Protein AF-0000000075744449 (afdb_homodimer)

Solvent-accessible surface area (backbone atoms only — not comparable to full-atom values): 15875 Å² total; per-residue (Å²): 120,85,74,61,50,55,85,87,42,68,49,39,54,43,35,43,52,46,28,47,50,25,20,36,48,25,50,51,24,44,52,46,16,49,54,25,46,76,70,70,37,54,71,59,14,49,52,26,44,54,50,21,53,54,26,48,55,53,25,51,51,33,42,60,50,44,38,36,40,79,84,62,68,38,63,55,85,46,68,67,40,46,38,51,36,48,30,50,51,26,43,45,36,33,72,44,51,25,52,54,45,18,53,50,17,44,74,72,64,39,51,69,57,16,52,49,32,46,52,50,20,54,52,27,46,51,51,21,50,51,35,50,51,49,48,52,51,50,30,56,73,71,69,43,83,71,80,73,71,75,56,72,72,66,79,104,120,84,75,60,50,54,85,88,42,68,50,40,54,46,37,44,51,47,27,46,51,26,21,38,48,24,52,53,25,45,53,47,18,49,54,25,45,76,69,69,36,53,71,60,15,48,53,26,44,54,50,21,54,52,25,48,56,53,24,51,52,31,41,61,50,44,38,37,40,81,83,61,67,38,64,55,86,47,70,67,39,46,37,52,35,47,29,50,52,26,44,44,37,34,73,46,50,26,53,54,46,18,52,50,17,44,74,73,65,39,53,69,57,16,52,50,31,47,52,50,19,56,52,28,47,50,51,21,50,52,36,50,51,50,47,51,51,49,30,55,74,71,68,44,82,70,80,72,71,78,56,73,72,67,78,104

Foldseek 3Di:
DLPADDPPDPLLVVLLVLLVVLVVLLVVLCVVL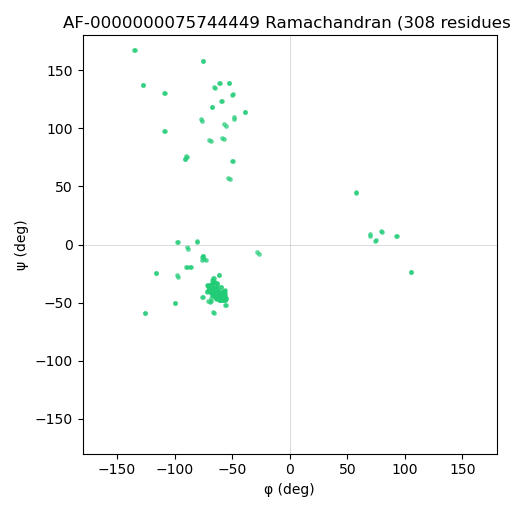VVCVVVVNNVSSVVSNVVSVVSVVSNVVSCVNNQADSPQRFRDDDVLRVLVSLLVVLCCQLPPPLQVVLVVCVVVPVNVVSVVSNVVSVVSVVSSVVSVVVSVVVCVVVVNPPPPPPPPVPVD/DLPADDPPDPLLVVLLVLLVVLVVLLVVLCVVLVVCVVVVNNVSSVVSNVVSVVSVVSNVVSCVNNQADSQQRFRDDDVLRVLVSLLVVLCCQLPPNLQVVLVVCVVVPVNVVSVVSNVVSVVSVVSSVVSVVVSVVVCVVVVNPPPPPPPPVPVD

Radius of gyration: 20.8 Å; Cα contacts (8 Å, |Δi|>4): 390; chains: 2; bounding box: 47×62×45 Å

pLDDT: mean 91.58, std 18.21, range [21.95, 98.94]

Structure (mmCIF, N/CA/C/O backbone):
data_AF-0000000075744449-model_v1
#
loop_
_entity.id
_entity.type
_entity.pdbx_description
1 polymer Rubrerythrin
#
loop_
_atom_site.group_PDB
_atom_site.id
_atom_site.type_symbol
_atom_site.label_atom_id
_atom_site.label_alt_id
_atom_site.label_comp_id
_atom_site.label_asym_id
_atom_site.label_entity_id
_atom_site.label_seq_id
_atom_site.pdbx_PDB_ins_code
_atom_site.Cartn_x
_atom_site.Cartn_y
_atom_site.Cartn_z
_atom_site.occupancy
_atom_site.B_iso_or_equiv
_atom_site.auth_seq_id
_atom_site.auth_comp_id
_atom_site.auth_asym_id
_atom_site.auth_atom_id
_atom_site.pdbx_PDB_model_num
ATOM 1 N N . MET A 1 1 ? -18.781 -19.031 -7.445 1 39.88 1 MET A N 1
ATOM 2 C CA . MET A 1 1 ? -17.453 -18.422 -7.324 1 39.88 1 MET A CA 1
ATOM 3 C C . MET A 1 1 ? -17.5 -16.953 -7.707 1 39.88 1 MET A C 1
ATOM 5 O O . MET A 1 1 ? -18.297 -16.547 -8.562 1 39.88 1 MET A O 1
ATOM 9 N N . ALA A 1 2 ? -17.391 -16.047 -6.836 1 50.81 2 ALA A N 1
ATOM 10 C CA . ALA A 1 2 ? -17.641 -14.688 -7.289 1 50.81 2 ALA A CA 1
ATOM 11 C C . ALA A 1 2 ? -17.062 -14.461 -8.688 1 50.81 2 ALA A C 1
ATOM 13 O O . ALA A 1 2 ? -15.945 -14.898 -8.977 1 50.81 2 ALA A O 1
ATOM 14 N N . ASN A 1 3 ? -17.812 -14.242 -9.664 1 61.84 3 ASN A N 1
ATOM 15 C CA . ASN A 1 3 ? -17.375 -14.07 -11.047 1 61.84 3 ASN A CA 1
ATOM 16 C C . ASN A 1 3 ? -16.219 -13.078 -11.148 1 61.84 3 ASN A C 1
ATOM 18 O O . ASN A 1 3 ? -16.312 -11.953 -10.656 1 61.84 3 ASN A O 1
ATOM 22 N N . LYS A 1 4 ? -15.031 -13.586 -11.422 1 80.06 4 LYS A N 1
ATOM 23 C CA . LYS A 1 4 ? -13.852 -12.758 -11.656 1 80.06 4 LYS A CA 1
ATOM 24 C C . LYS A 1 4 ? -14.141 -11.656 -12.664 1 80.06 4 LYS A C 1
ATOM 26 O O . LYS A 1 4 ? -14.844 -11.883 -13.648 1 80.06 4 LYS A O 1
ATOM 31 N N . ILE A 1 5 ? -13.812 -10.477 -12.312 1 94.06 5 ILE A N 1
ATOM 32 C CA . ILE A 1 5 ? -14 -9.305 -13.164 1 94.06 5 ILE A CA 1
ATOM 33 C C . ILE A 1 5 ? -13.07 -9.391 -14.367 1 94.06 5 ILE A C 1
ATOM 35 O O . ILE A 1 5 ? -11.852 -9.477 -14.219 1 94.06 5 ILE A O 1
ATOM 39 N N . PRO A 1 6 ? -13.586 -9.438 -15.57 1 93.88 6 PRO A N 1
ATOM 40 C CA . PRO A 1 6 ? -12.75 -9.617 -16.766 1 93.88 6 PRO A CA 1
ATOM 41 C C . PRO A 1 6 ? -11.805 -8.445 -17.016 1 93.88 6 PRO A C 1
ATOM 43 O O . PRO A 1 6 ? -12.211 -7.285 -16.875 1 93.88 6 PRO A O 1
ATOM 46 N N . LYS A 1 7 ? -10.602 -8.859 -17.312 1 93.5 7 LYS A N 1
ATOM 47 C CA . LYS A 1 7 ? -9.664 -7.844 -17.797 1 93.5 7 LYS A CA 1
ATOM 48 C C . LYS A 1 7 ? -10.258 -7.059 -18.969 1 93.5 7 LYS A C 1
ATOM 50 O O . LYS A 1 7 ? -10.945 -7.621 -19.812 1 93.5 7 LYS A O 1
ATOM 55 N N . GLY A 1 8 ? -10.016 -5.727 -18.953 1 94.69 8 GLY A N 1
ATOM 56 C CA . GLY A 1 8 ? -10.523 -4.887 -20.031 1 94.69 8 GLY A CA 1
ATOM 57 C C . GLY A 1 8 ? -11.727 -4.055 -19.625 1 94.69 8 GLY A C 1
ATOM 58 O O . GLY A 1 8 ? -12.055 -3.07 -20.297 1 94.69 8 GLY A O 1
ATOM 59 N N . THR A 1 9 ? -12.453 -4.441 -18.641 1 97.75 9 THR A N 1
ATOM 60 C CA . THR A 1 9 ? -13.555 -3.623 -18.141 1 97.75 9 THR A CA 1
ATOM 61 C C . THR A 1 9 ? -13.023 -2.447 -17.312 1 97.75 9 THR A C 1
ATOM 63 O O . THR A 1 9 ? -11.891 -2.482 -16.828 1 97.75 9 THR A O 1
ATOM 66 N N . LYS A 1 10 ? -13.867 -1.436 -17.219 1 98.62 10 LYS A N 1
ATOM 67 C CA . LYS A 1 10 ? -13.508 -0.309 -16.359 1 98.62 10 LYS A CA 1
ATOM 68 C C . LYS A 1 10 ? -13.492 -0.716 -14.898 1 98.62 10 LYS A C 1
ATOM 70 O O . LYS A 1 10 ? -12.688 -0.214 -14.117 1 98.62 10 LYS A O 1
ATOM 75 N N . THR A 1 11 ? -14.359 -1.629 -14.531 1 98.69 11 THR A N 1
ATOM 76 C CA . THR A 1 11 ? -14.414 -2.105 -13.156 1 98.69 11 THR A CA 1
ATOM 77 C C . THR A 1 11 ? -13.117 -2.803 -12.773 1 98.69 11 THR A C 1
ATOM 79 O O . THR A 1 11 ? -12.641 -2.664 -11.641 1 98.69 11 THR A O 1
ATOM 82 N N . TYR A 1 12 ? -12.523 -3.531 -13.695 1 98.19 12 TYR A N 1
ATOM 83 C CA . TYR A 1 12 ? -11.227 -4.16 -13.484 1 98.19 12 TYR A CA 1
ATOM 84 C C . TYR A 1 12 ? -10.172 -3.125 -13.125 1 98.19 12 TYR A C 1
ATOM 86 O O . TYR A 1 12 ? -9.453 -3.275 -12.133 1 98.19 12 TYR A O 1
ATOM 94 N N . GLU A 1 13 ? -10.148 -2.072 -13.852 1 98.5 13 GLU A N 1
ATOM 95 C CA . GLU A 1 13 ? -9.164 -1.021 -13.617 1 98.5 13 GLU A CA 1
ATOM 96 C C . GLU A 1 13 ? -9.469 -0.26 -12.328 1 98.5 13 GLU A C 1
ATOM 98 O O . GLU A 1 13 ? -8.547 0.147 -11.609 1 98.5 13 GLU A O 1
ATOM 103 N N . ASN A 1 14 ? -10.773 -0.089 -12.07 1 98.75 14 ASN A N 1
ATOM 104 C CA . ASN A 1 14 ? -11.172 0.601 -10.844 1 98.75 14 ASN A CA 1
ATOM 105 C C . ASN A 1 14 ? -10.781 -0.192 -9.602 1 98.75 14 ASN A C 1
ATOM 107 O O . ASN A 1 14 ? -10.375 0.388 -8.594 1 98.75 14 ASN A O 1
ATOM 111 N N . LEU A 1 15 ? -10.875 -1.497 -9.656 1 98.69 15 LEU A N 1
ATOM 112 C CA . LEU A 1 15 ? -10.484 -2.326 -8.523 1 98.69 15 LEU A CA 1
ATOM 113 C C . LEU A 1 15 ? -8.977 -2.273 -8.297 1 98.69 15 LEU A C 1
ATOM 115 O O . LEU A 1 15 ? -8.516 -2.264 -7.156 1 98.69 15 LEU A O 1
ATOM 119 N N . LYS A 1 16 ? -8.211 -2.207 -9.352 1 98.44 16 LYS A N 1
ATOM 120 C CA . LYS A 1 16 ? -6.766 -2.045 -9.219 1 98.44 16 LYS A CA 1
ATOM 121 C C . LYS A 1 16 ? -6.422 -0.713 -8.555 1 98.44 16 LYS A C 1
ATOM 123 O O . LYS A 1 16 ? -5.578 -0.658 -7.66 1 98.44 16 LYS A O 1
ATOM 128 N N . ALA A 1 17 ? -7.098 0.285 -9.023 1 98.56 17 ALA A N 1
ATOM 129 C CA . ALA A 1 17 ? -6.863 1.615 -8.469 1 98.56 17 ALA A CA 1
ATOM 130 C C . ALA A 1 17 ? -7.27 1.672 -7 1 98.56 17 ALA A C 1
ATOM 132 O O . ALA A 1 17 ? -6.594 2.309 -6.188 1 98.56 17 ALA A O 1
ATOM 133 N N . ALA A 1 18 ? -8.352 1.012 -6.711 1 98.81 18 ALA A N 1
ATOM 134 C CA . ALA A 1 18 ? -8.82 0.968 -5.328 1 98.81 18 ALA A CA 1
ATOM 135 C C . ALA A 1 18 ? -7.836 0.224 -4.434 1 98.81 18 ALA A C 1
ATOM 137 O O . ALA A 1 18 ? -7.551 0.66 -3.316 1 98.81 18 ALA A O 1
ATOM 138 N N . PHE A 1 19 ? -7.371 -0.897 -4.922 1 98.88 19 PHE A N 1
ATOM 139 C CA . PHE A 1 19 ? -6.352 -1.634 -4.184 1 98.88 19 PHE A CA 1
ATOM 140 C C . PHE A 1 19 ? -5.125 -0.76 -3.934 1 98.88 19 PHE A C 1
ATOM 142 O O . PHE A 1 19 ? -4.594 -0.734 -2.824 1 98.88 19 PHE A O 1
ATOM 149 N N . GLN A 1 20 ? -4.695 -0.041 -4.957 1 98.62 20 GLN A N 1
ATOM 150 C CA . GLN A 1 20 ? -3.572 0.88 -4.836 1 98.62 20 GLN A CA 1
ATOM 151 C C . GLN A 1 20 ? -3.836 1.935 -3.766 1 98.62 20 GLN A C 1
ATOM 153 O O . GLN A 1 20 ? -2.984 2.184 -2.908 1 98.62 20 GLN A O 1
ATOM 158 N N . GLY A 1 21 ? -4.953 2.5 -3.818 1 98.56 21 GLY A N 1
ATOM 159 C CA . GLY A 1 21 ? -5.316 3.52 -2.848 1 98.56 21 GLY A CA 1
ATOM 160 C C . GLY A 1 21 ? -5.352 3.002 -1.423 1 98.56 21 GLY A C 1
ATOM 161 O O . GLY A 1 21 ? -4.781 3.617 -0.519 1 98.56 21 GLY A O 1
ATOM 162 N N . GLU A 1 22 ? -5.973 1.849 -1.264 1 98.94 22 GLU A N 1
ATOM 163 C CA . GLU A 1 22 ? -6.09 1.288 0.079 1 98.94 22 GLU A CA 1
ATOM 164 C C . GLU A 1 22 ? -4.727 0.862 0.62 1 98.94 22 GLU A C 1
ATOM 166 O O . GLU A 1 22 ? -4.465 0.974 1.819 1 98.94 22 GLU A O 1
ATOM 171 N N . SER A 1 23 ? -3.869 0.34 -0.24 1 98.88 23 SER A N 1
ATOM 172 C CA . SER A 1 23 ? -2.514 -0.027 0.161 1 98.88 23 SER A CA 1
ATOM 173 C C . SER A 1 23 ? -1.733 1.189 0.647 1 98.88 23 SER A C 1
ATOM 175 O O . SER A 1 23 ? -1.073 1.135 1.688 1 98.88 23 SER A O 1
ATOM 177 N N . MET A 1 24 ? -1.861 2.275 -0.094 1 98.81 24 MET A N 1
ATOM 178 C CA . MET A 1 24 ? -1.169 3.502 0.29 1 98.81 24 MET A CA 1
ATOM 179 C C . MET A 1 24 ? -1.737 4.062 1.588 1 98.81 24 MET A C 1
ATOM 181 O O . MET A 1 24 ? -0.989 4.535 2.445 1 98.81 24 MET A O 1
ATOM 185 N N . ALA A 1 25 ? -3.061 3.984 1.712 1 98.88 25 ALA A N 1
ATOM 186 C CA . ALA A 1 25 ? -3.678 4.488 2.934 1 98.88 25 ALA A CA 1
ATOM 187 C C . ALA A 1 25 ? -3.156 3.748 4.16 1 98.88 25 ALA A C 1
ATOM 189 O O . ALA A 1 25 ? -2.824 4.367 5.176 1 98.88 25 ALA A O 1
ATOM 190 N N . ASN A 1 26 ? -3.105 2.484 4.066 1 98.94 26 ASN A N 1
ATOM 191 C CA . ASN A 1 26 ? -2.586 1.694 5.176 1 98.94 26 ASN A CA 1
ATOM 192 C C . ASN A 1 26 ? -1.175 2.129 5.562 1 98.94 26 ASN A C 1
ATOM 194 O O . ASN A 1 26 ? -0.888 2.344 6.742 1 98.94 26 ASN A O 1
ATOM 198 N N . ARG A 1 27 ? -0.299 2.277 4.578 1 98.81 27 ARG A N 1
ATOM 199 C CA . ARG A 1 27 ? 1.092 2.619 4.855 1 98.81 27 ARG A CA 1
ATOM 200 C C . ARG A 1 27 ? 1.209 4.039 5.398 1 98.81 27 ARG A C 1
ATOM 202 O O . ARG A 1 27 ? 1.979 4.293 6.328 1 98.81 27 ARG A O 1
ATOM 209 N N . ARG A 1 28 ? 0.457 4.961 4.84 1 98.81 28 ARG A N 1
ATOM 210 C CA . ARG A 1 28 ? 0.464 6.34 5.312 1 98.81 28 ARG A CA 1
ATOM 211 C C . ARG A 1 28 ? 0.05 6.414 6.777 1 98.81 28 ARG A C 1
ATOM 213 O O . ARG A 1 28 ? 0.731 7.047 7.59 1 98.81 28 ARG A O 1
ATOM 220 N N . TYR A 1 29 ? -1 5.727 7.078 1 98.94 29 TYR A N 1
ATOM 221 C CA . TYR A 1 29 ? -1.556 5.832 8.422 1 98.94 29 TYR A CA 1
ATOM 222 C C . TYR A 1 29 ? -0.625 5.195 9.453 1 98.94 29 TYR A C 1
ATOM 224 O O . TYR A 1 29 ? -0.5 5.688 10.57 1 98.94 29 TYR A O 1
ATOM 232 N N . LEU A 1 30 ? 0.007 4.168 9.086 1 98.88 30 LEU A N 1
ATOM 233 C CA . LEU A 1 30 ? 0.952 3.574 10.031 1 98.88 30 LEU A CA 1
ATOM 234 C C . LEU A 1 30 ? 2.186 4.457 10.188 1 98.88 30 LEU A C 1
ATOM 236 O O . LEU A 1 30 ? 2.771 4.523 11.273 1 98.88 30 LEU A O 1
ATOM 240 N N . TYR A 1 31 ? 2.584 5.094 9.125 1 98.81 31 TYR A N 1
ATOM 241 C CA . TYR A 1 31 ? 3.654 6.082 9.242 1 98.81 31 TYR A CA 1
ATOM 242 C C . TYR A 1 31 ? 3.262 7.203 10.188 1 98.81 31 TYR A C 1
ATOM 244 O O . TYR A 1 31 ? 4.055 7.613 11.039 1 98.81 31 TYR A O 1
ATOM 252 N N . TYR A 1 32 ? 2.07 7.656 10.078 1 98.75 32 TYR A N 1
ATOM 253 C CA . TYR A 1 32 ? 1.576 8.734 10.922 1 98.75 32 TYR A CA 1
ATOM 254 C C . TYR A 1 32 ? 1.41 8.273 12.367 1 98.75 32 TYR A C 1
ATOM 256 O O . TYR A 1 32 ? 1.607 9.047 13.305 1 98.75 32 TYR A O 1
ATOM 264 N N . ALA A 1 33 ? 0.997 7.02 12.492 1 98.88 33 ALA A N 1
ATOM 265 C CA . ALA A 1 33 ? 0.911 6.453 13.836 1 98.88 33 ALA A CA 1
ATOM 266 C C . ALA A 1 33 ? 2.27 6.48 14.531 1 98.88 33 ALA A C 1
ATOM 268 O O . ALA A 1 33 ? 2.363 6.82 15.711 1 98.88 33 ALA A O 1
ATOM 269 N N . ARG A 1 34 ? 3.264 6.141 13.781 1 98.19 34 ARG A N 1
ATOM 270 C CA . ARG A 1 34 ? 4.613 6.18 14.336 1 98.19 34 ARG A CA 1
ATOM 271 C C . ARG A 1 34 ? 5.004 7.598 14.734 1 98.19 34 ARG A C 1
ATOM 273 O O . ARG A 1 34 ? 5.574 7.809 15.805 1 98.19 34 ARG A O 1
ATOM 280 N N . LEU A 1 35 ? 4.719 8.531 13.875 1 97.31 35 LEU A N 1
ATOM 281 C CA . LEU A 1 35 ? 4.988 9.93 14.18 1 97.31 35 LEU A CA 1
ATOM 282 C C . LEU A 1 35 ? 4.273 10.359 15.461 1 97.31 35 LEU A C 1
ATOM 284 O O . LEU A 1 35 ? 4.863 11.023 16.312 1 97.31 35 LEU A O 1
ATOM 288 N N . ALA A 1 36 ? 3.049 9.992 15.562 1 98.25 36 ALA A N 1
ATOM 289 C CA . ALA A 1 36 ? 2.248 10.344 16.734 1 98.25 36 ALA A CA 1
ATOM 290 C C . ALA A 1 36 ? 2.826 9.719 18 1 98.25 36 ALA A C 1
ATOM 292 O O . ALA A 1 36 ? 2.91 10.375 19.047 1 98.25 36 ALA A O 1
ATOM 293 N N . ARG A 1 37 ? 3.211 8.477 17.891 1 98.31 37 ARG A N 1
ATOM 294 C CA . ARG A 1 37 ? 3.797 7.797 19.031 1 98.31 37 ARG A CA 1
ATOM 295 C C . ARG A 1 37 ? 5.09 8.477 19.469 1 98.31 37 ARG A C 1
ATOM 297 O O . ARG A 1 37 ? 5.34 8.633 20.672 1 98.31 37 ARG A O 1
ATOM 304 N N . GLN A 1 38 ? 5.863 8.867 18.562 1 97.31 38 GLN A N 1
ATOM 305 C CA . GLN A 1 38 ? 7.117 9.555 18.844 1 97.31 38 GLN A CA 1
ATOM 306 C C . GLN A 1 38 ? 6.863 10.867 19.594 1 97.31 38 GLN A C 1
ATOM 308 O O . GLN A 1 38 ? 7.691 11.297 20.391 1 97.31 38 GLN A O 1
ATOM 313 N N . LYS A 1 39 ? 5.734 11.414 19.406 1 95.62 39 LYS A N 1
ATOM 314 C CA . LYS A 1 39 ? 5.391 12.695 20.016 1 95.62 39 LYS A CA 1
ATOM 315 C C . LYS A 1 39 ? 4.57 12.492 21.281 1 95.62 39 LYS A C 1
ATOM 317 O O . LYS A 1 39 ? 4.082 13.461 21.875 1 95.62 39 LYS A O 1
ATOM 322 N N . GLY A 1 40 ? 4.328 11.227 21.672 1 96.5 40 GLY A N 1
ATOM 323 C CA . GLY A 1 40 ? 3.596 10.906 22.891 1 96.5 40 GLY A CA 1
ATOM 324 C C . GLY A 1 40 ? 2.092 11.031 22.734 1 96.5 40 GLY A C 1
ATOM 325 O O . GLY A 1 40 ? 1.357 11.039 23.719 1 96.5 40 GLY A O 1
ATOM 326 N N . LEU A 1 41 ? 1.674 11.172 21.5 1 97.12 41 LEU A N 1
ATOM 327 C CA . LEU A 1 41 ? 0.247 11.273 21.219 1 97.12 41 LEU A CA 1
ATOM 328 C C . LEU A 1 41 ? -0.352 9.898 20.953 1 97.12 41 LEU A C 1
ATOM 330 O O . LEU A 1 41 ? -0.819 9.625 19.844 1 97.12 41 LEU A O 1
ATOM 334 N N . ASN A 1 42 ? -0.509 9.109 21.984 1 98.06 42 ASN A N 1
ATOM 335 C CA . ASN A 1 42 ? -0.842 7.691 21.859 1 98.06 42 ASN A CA 1
ATOM 336 C C . ASN A 1 42 ? -2.273 7.492 21.359 1 98.06 42 ASN A C 1
ATOM 338 O O . ASN A 1 42 ? -2.547 6.574 20.594 1 98.06 42 ASN A O 1
ATOM 342 N N . ASP A 1 43 ? -3.146 8.344 21.781 1 97.75 43 ASP A N 1
ATOM 343 C CA . ASP A 1 43 ? -4.535 8.219 21.344 1 97.75 43 ASP A CA 1
ATOM 344 C C . ASP A 1 43 ? -4.66 8.453 19.828 1 97.75 43 ASP A C 1
ATOM 346 O O . ASP A 1 43 ? -5.406 7.75 19.156 1 97.75 43 ASP A O 1
ATOM 350 N N . ILE A 1 44 ? -3.943 9.383 19.375 1 98.25 44 ILE A N 1
ATOM 351 C CA . ILE A 1 44 ? -3.979 9.695 17.953 1 98.25 44 ILE A CA 1
ATOM 352 C C . ILE A 1 44 ? -3.316 8.562 17.156 1 98.25 44 ILE A C 1
ATOM 354 O O . ILE A 1 44 ? -3.797 8.18 16.094 1 98.25 44 ILE A O 1
ATOM 358 N N . ALA A 1 45 ? -2.229 8.016 17.703 1 98.75 45 ALA A N 1
ATOM 359 C CA . ALA A 1 45 ? -1.58 6.875 17.062 1 98.75 45 ALA A CA 1
ATOM 360 C C . ALA A 1 45 ? -2.557 5.711 16.906 1 98.75 45 ALA A C 1
ATOM 362 O O . ALA A 1 45 ? -2.602 5.074 15.852 1 98.75 45 ALA A O 1
ATOM 363 N N . GLU A 1 46 ? -3.326 5.496 17.875 1 98.75 46 GLU A N 1
ATOM 364 C CA . GLU A 1 46 ? -4.289 4.398 17.844 1 98.75 46 GLU A CA 1
ATOM 365 C C . GLU A 1 46 ? -5.363 4.637 16.797 1 98.75 46 GLU A C 1
ATOM 367 O O . GLU A 1 46 ? -5.844 3.689 16.172 1 98.75 46 GLU A O 1
ATOM 372 N N . VAL A 1 47 ? -5.754 5.895 16.656 1 98.81 47 VAL A N 1
ATOM 373 C CA . VAL A 1 47 ? -6.727 6.246 15.625 1 98.81 47 VAL A CA 1
ATOM 374 C C . VAL A 1 47 ? -6.172 5.891 14.25 1 98.81 47 VAL A C 1
ATOM 376 O O . VAL A 1 47 ? -6.863 5.277 13.43 1 98.81 47 VAL A O 1
ATOM 379 N N . PHE A 1 48 ? -4.934 6.219 14.016 1 98.94 48 PHE A N 1
ATOM 380 C CA . PHE A 1 48 ? -4.289 5.895 12.75 1 98.94 48 PHE A CA 1
ATOM 381 C C . PHE A 1 48 ? -4.176 4.387 12.562 1 98.94 48 PHE A C 1
ATOM 383 O O . PHE A 1 48 ? -4.461 3.865 11.484 1 98.94 48 PHE A O 1
ATOM 390 N N . GLU A 1 49 ? -3.807 3.686 13.586 1 98.88 49 GLU A N 1
ATOM 391 C CA . GLU A 1 49 ? -3.613 2.24 13.516 1 98.88 49 GLU A CA 1
ATOM 392 C C . GLU A 1 49 ? -4.934 1.521 13.25 1 98.88 49 GLU A C 1
ATOM 394 O O . GLU A 1 49 ? -4.992 0.591 12.445 1 98.88 49 GLU A O 1
ATOM 399 N N . LYS A 1 50 ? -5.984 1.964 13.93 1 98.75 50 LYS A N 1
ATOM 400 C CA . LYS A 1 50 ? -7.305 1.375 13.719 1 98.75 50 LYS A CA 1
ATOM 401 C C . LYS A 1 50 ? -7.773 1.572 12.281 1 98.75 50 LYS A C 1
ATOM 403 O O . LYS A 1 50 ? -8.305 0.648 11.656 1 98.75 50 LYS A O 1
ATOM 408 N N . THR A 1 51 ? -7.57 2.74 11.828 1 98.88 51 THR A N 1
ATOM 409 C CA . THR A 1 51 ? -7.984 3.025 10.461 1 98.88 51 THR A CA 1
ATOM 410 C C . THR A 1 51 ? -7.137 2.238 9.461 1 98.88 51 THR A C 1
ATOM 412 O O . THR A 1 51 ? -7.656 1.713 8.477 1 98.88 51 THR A O 1
ATOM 415 N N . ALA A 1 52 ? -5.824 2.135 9.711 1 98.88 52 ALA A N 1
ATOM 416 C CA . ALA A 1 52 ? -4.941 1.35 8.852 1 98.88 52 ALA A CA 1
ATOM 417 C C . ALA A 1 52 ? -5.406 -0.102 8.766 1 98.88 52 ALA A C 1
ATOM 419 O O . ALA A 1 52 ? -5.367 -0.711 7.695 1 98.88 52 ALA A O 1
ATOM 420 N N . ASN A 1 53 ? -5.824 -0.618 9.883 1 98.56 53 ASN A N 1
ATOM 421 C CA . ASN A 1 53 ? -6.328 -1.988 9.906 1 98.56 53 ASN A CA 1
ATOM 422 C C . ASN A 1 53 ? -7.566 -2.143 9.023 1 98.56 53 ASN A C 1
ATOM 424 O O . ASN A 1 53 ? -7.707 -3.143 8.32 1 98.56 53 ASN A O 1
ATOM 428 N N . ALA A 1 54 ? -8.445 -1.19 9.156 1 98.75 54 ALA A N 1
ATOM 429 C CA . ALA A 1 54 ? -9.633 -1.223 8.312 1 98.75 54 ALA A CA 1
ATOM 430 C C . ALA A 1 54 ? -9.266 -1.171 6.832 1 98.75 54 ALA A C 1
ATOM 432 O O . ALA A 1 54 ? -9.875 -1.85 6.004 1 98.75 54 ALA A O 1
ATOM 433 N N . GLU A 1 55 ? -8.195 -0.402 6.441 1 98.88 55 G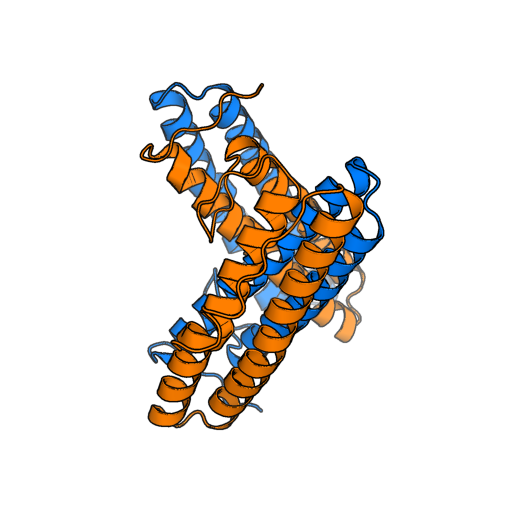LU A N 1
ATOM 434 C CA . GLU A 1 55 ? -7.77 -0.291 5.051 1 98.88 55 GLU A CA 1
ATOM 435 C C . GLU A 1 55 ? -7.238 -1.622 4.531 1 98.88 55 GLU A C 1
ATOM 437 O O . GLU A 1 55 ? -7.348 -1.918 3.338 1 98.88 55 GLU A O 1
ATOM 442 N N . THR A 1 56 ? -6.691 -2.426 5.395 1 98.75 56 THR A N 1
ATOM 443 C CA . THR A 1 56 ? -6.254 -3.766 5.012 1 98.75 56 THR A CA 1
ATOM 444 C C . THR A 1 56 ? -7.434 -4.594 4.512 1 98.75 56 THR A C 1
ATOM 446 O O . THR A 1 56 ? -7.344 -5.242 3.469 1 98.75 56 THR A O 1
ATOM 449 N N . GLY A 1 57 ? -8.531 -4.566 5.27 1 98.44 57 GLY A N 1
ATOM 450 C CA . GLY A 1 57 ? -9.719 -5.285 4.844 1 98.44 57 GLY A CA 1
ATOM 451 C C . GLY A 1 57 ? -10.25 -4.828 3.498 1 98.44 57 GLY A C 1
ATOM 452 O O . GLY A 1 57 ? -10.641 -5.648 2.666 1 98.44 57 GLY A O 1
ATOM 453 N N . HIS A 1 58 ? -10.25 -3.541 3.301 1 98.88 58 HIS A N 1
ATOM 454 C CA . HIS A 1 58 ? -10.672 -2.986 2.018 1 98.88 58 HIS A CA 1
ATOM 455 C C . HIS A 1 58 ? -9.781 -3.492 0.884 1 98.88 58 HIS A C 1
ATOM 457 O O . HIS A 1 58 ? -10.289 -3.951 -0.145 1 98.88 58 HIS A O 1
ATOM 463 N N . ALA A 1 59 ? -8.484 -3.434 1.073 1 98.81 59 ALA A N 1
ATOM 464 C CA . ALA A 1 59 ? -7.539 -3.857 0.046 1 98.81 59 ALA A CA 1
ATOM 465 C C . ALA A 1 59 ? -7.719 -5.336 -0.292 1 98.81 59 ALA A C 1
ATOM 467 O O . ALA A 1 59 ? -7.75 -5.711 -1.466 1 98.81 59 ALA A O 1
ATOM 468 N N . PHE A 1 60 ? -7.895 -6.133 0.739 1 98.5 60 PHE A N 1
ATOM 469 C CA . PHE A 1 60 ? -8.039 -7.57 0.522 1 98.5 60 PHE A CA 1
ATOM 470 C C . PHE A 1 60 ? -9.359 -7.879 -0.182 1 98.5 60 PHE A C 1
ATOM 472 O O . PHE A 1 60 ? -9.414 -8.766 -1.038 1 98.5 60 PHE A O 1
ATOM 479 N N . GLY A 1 61 ? -10.414 -7.156 0.181 1 98.19 61 GLY A N 1
ATOM 480 C CA . GLY A 1 61 ? -11.672 -7.32 -0.539 1 98.19 61 GLY A CA 1
ATOM 481 C C . GLY A 1 61 ? -11.555 -6.992 -2.016 1 98.19 61 GLY A C 1
ATOM 482 O O . GLY A 1 61 ? -12.102 -7.703 -2.857 1 98.19 61 GLY A O 1
ATOM 483 N N . HIS A 1 62 ? -10.836 -5.93 -2.326 1 98.5 62 HIS A N 1
ATOM 484 C CA . HIS A 1 62 ? -10.633 -5.566 -3.723 1 98.5 62 HIS A CA 1
ATOM 485 C C . HIS A 1 62 ? -9.891 -6.672 -4.473 1 98.5 62 HIS A C 1
ATOM 487 O O . HIS A 1 62 ? -10.25 -7 -5.609 1 98.5 62 HIS A O 1
ATOM 493 N N . LEU A 1 63 ? -8.867 -7.258 -3.824 1 97.62 63 LEU A N 1
ATOM 494 C CA . LEU A 1 63 ? -8.102 -8.336 -4.441 1 97.62 63 LEU A CA 1
ATOM 495 C C . LEU A 1 63 ? -8.977 -9.562 -4.66 1 97.62 63 LEU A C 1
ATOM 497 O O . LEU A 1 63 ? -8.844 -10.258 -5.672 1 97.62 63 LEU A O 1
ATOM 501 N N . MET A 1 64 ? -9.828 -9.781 -3.729 1 96.56 64 MET A N 1
ATOM 502 C CA . MET A 1 64 ? -10.719 -10.93 -3.844 1 96.56 64 MET A CA 1
ATOM 503 C C . MET A 1 64 ? -11.617 -10.805 -5.07 1 96.56 64 MET A C 1
ATOM 505 O O . MET A 1 64 ? -11.75 -11.75 -5.848 1 96.56 64 MET A O 1
ATOM 509 N N . TYR A 1 65 ? -12.188 -9.664 -5.254 1 96.75 65 TYR A N 1
ATOM 510 C CA . TYR A 1 65 ? -13.062 -9.469 -6.406 1 96.75 65 TYR A CA 1
ATOM 511 C C . TYR A 1 65 ? -12.258 -9.453 -7.703 1 96.75 65 TYR A C 1
ATOM 513 O O . TYR A 1 65 ? -12.742 -9.914 -8.742 1 96.75 65 TYR A O 1
ATOM 521 N N . LEU A 1 66 ? -11.078 -8.914 -7.625 1 96.5 66 LEU A N 1
ATOM 522 C CA . LEU A 1 66 ? -10.242 -8.828 -8.82 1 96.5 66 LEU A CA 1
ATOM 523 C C . LEU A 1 66 ? -9.773 -10.219 -9.25 1 96.5 66 LEU A C 1
ATOM 525 O O . LEU A 1 66 ? -9.781 -10.539 -10.438 1 96.5 66 LEU A O 1
ATOM 529 N N . GLY A 1 67 ? -9.242 -11 -8.305 1 94.25 67 GLY A N 1
ATOM 530 C CA . GLY A 1 67 ? -8.781 -12.359 -8.555 1 94.25 67 GLY A CA 1
ATOM 531 C C . GLY A 1 67 ? -7.465 -12.406 -9.312 1 94.25 67 GLY A C 1
ATOM 532 O O . GLY A 1 67 ? -7.02 -13.484 -9.719 1 94.25 67 GLY A O 1
ATOM 533 N N . VAL A 1 68 ? -6.879 -11.266 -9.578 1 96.19 68 VAL A N 1
ATOM 534 C CA . VAL A 1 68 ? -5.629 -11.094 -10.305 1 96.19 68 VAL A CA 1
ATOM 535 C C . VAL A 1 68 ? -4.664 -10.242 -9.492 1 96.19 68 VAL A C 1
ATOM 537 O O . VAL A 1 68 ? -5.082 -9.328 -8.773 1 96.19 68 VAL A O 1
ATOM 540 N N . ASP A 1 69 ? -3.389 -10.68 -9.477 1 97.56 69 ASP A N 1
ATOM 541 C CA . ASP A 1 69 ? -2.396 -9.758 -8.922 1 97.56 69 ASP A CA 1
ATOM 542 C C . ASP A 1 69 ? -2.373 -8.445 -9.703 1 97.56 69 ASP A C 1
ATOM 544 O O . ASP A 1 69 ? -2.119 -8.438 -10.914 1 97.56 69 ASP A O 1
ATOM 548 N N . PRO A 1 70 ? -2.57 -7.391 -9.039 1 96.62 70 PRO A N 1
ATOM 549 C CA . PRO A 1 70 ? -2.77 -6.129 -9.758 1 96.62 70 PRO A CA 1
ATOM 550 C C . PRO A 1 70 ? -1.473 -5.566 -10.328 1 96.62 70 PRO A C 1
ATOM 552 O O . PRO A 1 70 ? -1.503 -4.621 -11.125 1 96.62 70 PRO A O 1
ATOM 555 N N . VAL A 1 71 ? -0.349 -6.094 -9.984 1 96.5 71 VAL A N 1
ATOM 556 C CA . VAL A 1 71 ? 0.949 -5.621 -10.453 1 96.5 71 VAL A CA 1
ATOM 557 C C . VAL A 1 71 ? 1.44 -6.504 -11.594 1 96.5 71 VAL A C 1
ATOM 559 O O . VAL A 1 71 ? 1.7 -6.02 -12.695 1 96.5 71 VAL A O 1
ATOM 562 N N . ALA A 1 72 ? 1.399 -7.785 -11.352 1 96.38 72 ALA A N 1
ATOM 563 C CA . ALA A 1 72 ? 1.906 -8.727 -12.344 1 96.38 72 ALA A CA 1
ATOM 564 C C . ALA A 1 72 ? 0.829 -9.086 -13.359 1 96.38 72 ALA A C 1
ATOM 566 O O . ALA A 1 72 ? 1.127 -9.648 -14.422 1 96.38 72 ALA A O 1
ATOM 567 N N . GLU A 1 73 ? -0.416 -8.852 -13.016 1 94.88 73 GLU A N 1
ATOM 568 C CA . GLU A 1 73 ? -1.581 -9.211 -13.82 1 94.88 73 GLU A CA 1
ATOM 569 C C . GLU A 1 73 ? -1.615 -10.703 -14.117 1 94.88 73 GLU A C 1
ATOM 571 O O . GLU A 1 73 ? -1.803 -11.117 -15.258 1 94.88 73 GLU A O 1
ATOM 576 N N . ILE A 1 74 ? -1.359 -11.43 -13.102 1 93.38 74 ILE A N 1
ATOM 577 C CA . ILE A 1 74 ? -1.445 -12.891 -13.062 1 93.38 74 ILE A CA 1
ATOM 578 C C . ILE A 1 74 ? -2.641 -13.312 -12.219 1 93.38 74 ILE A C 1
ATOM 580 O O . ILE A 1 74 ? -2.852 -12.781 -11.125 1 93.38 74 ILE A O 1
ATOM 584 N N . GLU A 1 75 ? -3.451 -14.211 -12.789 1 94.88 75 GLU A N 1
ATOM 585 C CA . GLU A 1 75 ? -4.527 -14.758 -11.969 1 94.88 75 GLU A CA 1
ATOM 586 C C . GLU A 1 75 ? -3.971 -15.484 -10.742 1 94.88 75 GLU A C 1
ATOM 588 O O . GLU A 1 75 ? -2.963 -16.188 -10.836 1 94.88 75 GLU A O 1
ATOM 593 N N . ILE A 1 76 ? -4.625 -15.281 -9.617 1 95.75 76 ILE A N 1
ATOM 594 C CA . ILE A 1 76 ? -4.164 -15.914 -8.391 1 95.75 76 ILE A CA 1
ATOM 595 C C . ILE A 1 76 ? -5.129 -17.016 -7.984 1 95.75 76 ILE A C 1
ATOM 597 O O . ILE A 1 76 ? -6.121 -16.766 -7.289 1 95.75 76 ILE A O 1
ATOM 601 N N . ASN A 1 77 ? -4.785 -18.203 -8.328 1 92.94 77 ASN A N 1
ATOM 602 C CA . ASN A 1 77 ? -5.59 -19.375 -7.984 1 92.94 77 ASN A CA 1
ATOM 603 C C . ASN A 1 77 ? -4.832 -20.312 -7.051 1 92.94 77 ASN A C 1
ATOM 605 O O . ASN A 1 77 ? -5.445 -21.125 -6.348 1 92.94 77 ASN A O 1
ATOM 609 N N . THR A 1 78 ? -3.527 -20.234 -7.113 1 95.69 78 THR A N 1
ATOM 610 C CA . THR A 1 78 ? -2.68 -21.141 -6.336 1 95.69 78 THR A CA 1
ATOM 611 C C . THR A 1 78 ? -1.555 -20.359 -5.656 1 95.69 78 THR A C 1
ATOM 613 O O . THR A 1 78 ? -1.349 -19.172 -5.934 1 95.69 78 THR A O 1
ATOM 616 N N . ILE A 1 79 ? -0.961 -21.078 -4.766 1 97.5 79 ILE A N 1
ATOM 617 C CA . ILE A 1 79 ? 0.205 -20.469 -4.129 1 97.5 79 ILE A CA 1
ATOM 618 C C . ILE A 1 79 ? 1.32 -20.297 -5.156 1 97.5 79 ILE A C 1
ATOM 620 O O . ILE A 1 79 ? 2.078 -19.328 -5.094 1 97.5 79 ILE A O 1
ATOM 624 N N . GLU A 1 80 ? 1.405 -21.188 -6.137 1 97.5 80 GLU A N 1
ATOM 625 C CA . GLU A 1 80 ? 2.348 -21.047 -7.242 1 97.5 80 GLU A CA 1
ATOM 626 C C . GLU A 1 80 ? 2.146 -19.719 -7.965 1 97.5 80 GLU A C 1
ATOM 628 O O . GLU A 1 80 ? 3.113 -19.016 -8.258 1 97.5 80 GLU A O 1
ATOM 633 N N . ASP A 1 81 ? 0.918 -19.375 -8.242 1 97.94 81 ASP A N 1
ATOM 634 C CA . ASP A 1 81 ? 0.608 -18.109 -8.891 1 97.94 81 ASP A CA 1
ATOM 635 C C . ASP A 1 81 ? 1.123 -16.938 -8.055 1 97.94 81 ASP A C 1
ATOM 637 O O . ASP A 1 81 ? 1.7 -15.984 -8.602 1 97.94 81 ASP A O 1
ATOM 641 N N . ALA A 1 82 ? 0.858 -17.047 -6.762 1 98.56 82 ALA A N 1
ATOM 642 C CA . ALA A 1 82 ? 1.265 -15.984 -5.844 1 98.56 82 ALA A CA 1
ATOM 643 C C . ALA A 1 82 ? 2.781 -15.812 -5.844 1 98.56 82 ALA A C 1
ATOM 645 O O . ALA A 1 82 ? 3.281 -14.688 -5.887 1 98.56 82 ALA A O 1
ATOM 646 N N . LEU A 1 83 ? 3.479 -16.891 -5.797 1 98.81 83 LEU A N 1
ATOM 647 C CA . LEU A 1 83 ? 4.938 -16.844 -5.793 1 98.81 83 LEU A CA 1
ATOM 648 C C . LEU A 1 83 ? 5.465 -16.297 -7.113 1 98.81 83 LEU A C 1
ATOM 650 O O . LEU A 1 83 ? 6.367 -15.453 -7.121 1 98.81 83 LEU A O 1
ATOM 654 N N . LYS A 1 84 ? 4.898 -16.703 -8.195 1 98.69 84 LYS A N 1
ATOM 655 C CA . LYS A 1 84 ? 5.332 -16.234 -9.5 1 98.69 84 LYS A CA 1
ATOM 656 C C . LYS A 1 84 ? 5.066 -14.734 -9.656 1 98.69 84 LYS A C 1
ATOM 658 O O . LYS A 1 84 ? 5.898 -14 -10.195 1 98.69 84 LYS A O 1
ATOM 663 N N . ALA A 1 85 ? 3.936 -14.297 -9.203 1 98.69 85 ALA A N 1
ATOM 664 C CA . ALA A 1 85 ? 3.615 -12.875 -9.242 1 98.69 85 ALA A CA 1
ATOM 665 C C . ALA A 1 85 ? 4.605 -12.062 -8.406 1 98.69 85 ALA A C 1
ATOM 667 O O . ALA A 1 85 ? 5.016 -10.969 -8.805 1 98.69 85 ALA A O 1
ATOM 668 N N . SER A 1 86 ? 4.965 -12.586 -7.281 1 98.88 86 SER A N 1
ATOM 669 C CA . SER A 1 86 ? 5.902 -11.906 -6.391 1 98.88 86 SER A CA 1
ATOM 670 C C . SER A 1 86 ? 7.293 -11.836 -7.004 1 98.88 86 SER A C 1
ATOM 672 O O . SER A 1 86 ? 7.969 -10.805 -6.906 1 98.88 86 SER A O 1
ATOM 674 N N . ILE A 1 87 ? 7.719 -12.945 -7.598 1 98.81 87 ILE A N 1
ATOM 675 C CA . ILE A 1 87 ? 9.008 -12.977 -8.281 1 98.81 87 ILE A CA 1
ATOM 676 C C . ILE A 1 87 ? 9.023 -11.914 -9.383 1 98.81 87 ILE A C 1
ATOM 678 O O . ILE A 1 87 ? 10 -11.164 -9.516 1 98.81 87 ILE A O 1
ATOM 682 N N . TYR A 1 88 ? 7.98 -11.852 -10.133 1 98.5 88 TYR A N 1
ATOM 683 C CA . TYR A 1 88 ? 7.867 -10.844 -11.188 1 98.5 88 TYR A CA 1
ATOM 684 C C . TYR A 1 88 ? 8.047 -9.445 -10.617 1 98.5 88 TYR A C 1
ATOM 686 O O . TYR A 1 88 ? 8.859 -8.664 -11.117 1 98.5 88 TYR A O 1
ATOM 694 N N . GLY A 1 89 ? 7.285 -9.102 -9.562 1 98.31 89 GLY A N 1
ATOM 695 C CA . GLY A 1 89 ? 7.328 -7.773 -8.984 1 98.31 89 GLY A CA 1
ATOM 696 C C . GLY A 1 89 ? 8.695 -7.414 -8.422 1 98.31 89 GLY A C 1
ATOM 697 O O . GLY A 1 89 ? 9.227 -6.34 -8.711 1 98.31 89 GLY A O 1
ATOM 698 N N . GLU A 1 90 ? 9.266 -8.32 -7.691 1 98.81 90 GLU A N 1
ATOM 699 C CA . GLU A 1 90 ? 10.57 -8.062 -7.09 1 98.81 90 GLU A CA 1
ATOM 700 C C . GLU A 1 90 ? 11.656 -7.922 -8.156 1 98.81 90 GLU A C 1
ATOM 702 O O . GLU A 1 90 ? 12.562 -7.094 -8.023 1 98.81 90 GLU A O 1
ATOM 707 N N . THR A 1 91 ? 11.57 -8.742 -9.156 1 98.75 91 THR A N 1
ATOM 708 C CA . THR A 1 91 ? 12.547 -8.703 -10.234 1 98.75 91 THR A CA 1
ATOM 709 C C . THR A 1 91 ? 12.469 -7.375 -10.984 1 98.75 91 THR A C 1
ATOM 711 O O . THR A 1 91 ? 13.5 -6.762 -11.281 1 98.75 91 THR A O 1
ATOM 714 N N . TYR A 1 92 ? 11.289 -6.973 -11.305 1 98.56 92 TYR A N 1
ATOM 715 C CA . TYR A 1 92 ? 11.102 -5.688 -11.961 1 98.56 92 TYR A CA 1
ATOM 716 C C . TYR A 1 92 ? 11.703 -4.555 -11.141 1 98.56 92 TYR A C 1
ATOM 718 O O . TYR A 1 92 ? 12.367 -3.672 -11.688 1 98.56 92 TYR A O 1
ATOM 726 N N . GLU A 1 93 ? 11.531 -4.566 -9.836 1 98.62 93 GLU A N 1
ATOM 727 C CA . GLU A 1 93 ? 11.992 -3.492 -8.961 1 98.62 93 GLU A CA 1
ATOM 728 C C . GLU A 1 93 ? 13.516 -3.41 -8.945 1 98.62 93 GLU A C 1
ATOM 730 O O . GLU A 1 93 ? 14.078 -2.32 -9.031 1 98.62 93 GLU A O 1
ATOM 735 N N . TRP A 1 94 ? 14.211 -4.539 -8.875 1 98.5 94 TRP A N 1
ATOM 736 C CA . TRP A 1 94 ? 15.648 -4.438 -8.672 1 98.5 94 TRP A CA 1
ATOM 737 C C . TRP A 1 94 ? 16.391 -4.355 -10.008 1 98.5 94 TRP A C 1
ATOM 739 O O . TRP A 1 94 ? 17.531 -3.902 -10.062 1 98.5 94 TRP A O 1
ATOM 749 N N . THR A 1 95 ? 15.695 -4.793 -11.156 1 98.69 95 THR A N 1
ATOM 750 C CA . THR A 1 95 ? 16.406 -4.773 -12.43 1 98.69 95 THR A CA 1
ATOM 751 C C . THR A 1 95 ? 16.078 -3.512 -13.219 1 98.69 95 THR A C 1
ATOM 753 O O . THR A 1 95 ? 16.859 -3.064 -14.055 1 98.69 95 THR A O 1
ATOM 756 N N . GLN A 1 96 ? 14.891 -2.959 -12.992 1 98.69 96 GLN A N 1
ATOM 757 C CA . GLN A 1 96 ? 14.438 -1.875 -13.859 1 98.69 96 GLN A CA 1
ATOM 758 C C . GLN A 1 96 ? 14.062 -0.64 -13.047 1 98.69 96 GLN A C 1
ATOM 760 O O . GLN A 1 96 ? 14.688 0.415 -13.188 1 98.69 96 GLN A O 1
ATOM 765 N N . MET A 1 97 ? 13.164 -0.712 -12.164 1 98.69 97 MET A N 1
ATOM 766 C CA . MET A 1 97 ? 12.539 0.445 -11.531 1 98.69 97 MET A CA 1
ATOM 767 C C . MET A 1 97 ? 13.539 1.211 -10.672 1 98.69 97 MET A C 1
ATOM 769 O O . MET A 1 97 ? 13.797 2.393 -10.922 1 98.69 97 MET A O 1
ATOM 773 N N . TYR A 1 98 ? 14.117 0.541 -9.719 1 98.88 98 TYR A N 1
ATOM 774 C CA . TYR A 1 98 ? 14.945 1.267 -8.758 1 98.88 98 TYR A CA 1
ATOM 775 C C . TYR A 1 98 ? 16.25 1.723 -9.391 1 98.88 98 TYR A C 1
ATOM 777 O O . TYR A 1 98 ? 16.719 2.826 -9.125 1 98.88 98 TYR A O 1
ATOM 785 N N . PRO A 1 99 ? 16.922 0.879 -10.258 1 98.88 99 PRO A N 1
ATOM 786 C CA . PRO A 1 99 ? 18.094 1.426 -10.945 1 98.88 99 PRO A CA 1
ATOM 787 C C . PRO A 1 99 ? 17.766 2.676 -11.766 1 98.88 99 PRO A C 1
ATOM 789 O O . PRO A 1 99 ? 18.531 3.643 -11.75 1 98.88 99 PRO A O 1
ATOM 792 N N . ALA A 1 100 ? 16.641 2.699 -12.43 1 98.94 100 ALA A N 1
ATOM 793 C CA . ALA A 1 100 ? 16.25 3.875 -13.195 1 98.94 100 ALA A CA 1
ATOM 794 C C . ALA A 1 100 ? 15.969 5.062 -12.281 1 98.94 100 ALA A C 1
ATOM 796 O O . ALA A 1 100 ? 16.375 6.191 -12.586 1 98.94 100 ALA A O 1
ATOM 797 N N . PHE A 1 101 ? 15.289 4.828 -11.195 1 98.94 101 PHE A N 1
ATOM 798 C CA . PHE A 1 101 ? 14.984 5.891 -10.242 1 98.94 101 PHE A CA 1
ATOM 799 C C . PHE A 1 101 ? 16.266 6.465 -9.641 1 98.94 101 PHE A C 1
ATOM 801 O O . PHE A 1 101 ? 16.375 7.68 -9.477 1 98.94 101 PHE A O 1
ATOM 808 N N . ALA A 1 102 ? 17.203 5.59 -9.289 1 98.88 102 ALA A N 1
ATOM 809 C CA . ALA A 1 102 ? 18.469 6.027 -8.695 1 98.88 102 ALA A CA 1
ATOM 810 C C . ALA A 1 102 ? 19.266 6.879 -9.68 1 98.88 102 ALA A C 1
ATOM 812 O O . ALA A 1 102 ? 19.859 7.887 -9.289 1 98.88 102 ALA A O 1
ATOM 813 N N . LYS A 1 103 ? 19.297 6.453 -10.914 1 98.88 103 LYS A N 1
ATOM 814 C CA . LYS A 1 103 ? 19.984 7.211 -11.945 1 98.88 103 LYS A CA 1
ATOM 815 C C . LYS A 1 103 ? 19.438 8.633 -12.055 1 98.88 103 LYS A C 1
ATOM 817 O O . LYS A 1 103 ? 20.203 9.594 -12.109 1 98.88 103 LYS A O 1
ATOM 822 N N . VAL A 1 104 ? 18.141 8.773 -12.07 1 98.88 104 VAL A N 1
ATOM 823 C CA . VAL A 1 104 ? 17.484 10.07 -12.172 1 98.88 104 VAL A CA 1
ATOM 824 C C . VAL A 1 104 ? 17.828 10.922 -10.953 1 98.88 104 VAL A C 1
ATOM 826 O O . VAL A 1 104 ? 18.141 12.109 -11.078 1 98.88 104 VAL A O 1
ATOM 829 N N . ALA A 1 105 ? 17.734 10.32 -9.773 1 98.81 105 ALA A N 1
ATOM 830 C CA . ALA A 1 105 ? 18.062 11.047 -8.539 1 98.81 105 ALA A CA 1
ATOM 831 C C . ALA A 1 105 ? 19.484 11.57 -8.57 1 98.81 105 ALA A C 1
ATOM 833 O O . ALA A 1 105 ? 19.75 12.711 -8.172 1 98.81 105 ALA A O 1
ATOM 834 N N . ARG A 1 106 ? 20.391 10.75 -9.078 1 98.69 106 ARG A N 1
ATOM 835 C CA . ARG A 1 106 ? 21.797 11.164 -9.195 1 98.69 106 ARG A CA 1
ATOM 836 C C . ARG A 1 106 ? 21.938 12.32 -10.18 1 98.69 106 ARG A C 1
ATOM 838 O O . ARG A 1 106 ? 22.641 13.289 -9.906 1 98.69 106 ARG A O 1
ATOM 845 N N . GLU A 1 107 ? 21.25 12.211 -11.273 1 98.75 107 GLU A N 1
ATOM 846 C CA . GLU A 1 107 ? 21.312 13.234 -12.312 1 98.75 107 GLU A CA 1
ATOM 847 C C . GLU A 1 107 ? 20.766 14.562 -11.805 1 98.75 107 GLU A C 1
ATOM 849 O O . GLU A 1 107 ? 21.25 15.633 -12.195 1 98.75 107 GLU A O 1
ATOM 854 N N . GLU A 1 108 ? 19.781 14.461 -10.93 1 98.56 108 GLU A N 1
ATOM 855 C CA . GLU A 1 108 ? 19.156 15.672 -10.406 1 98.56 108 GLU A CA 1
ATOM 856 C C . GLU A 1 108 ? 19.875 16.172 -9.164 1 98.56 108 GLU A C 1
ATOM 858 O O . GLU A 1 108 ? 19.5 17.188 -8.586 1 98.56 108 GLU A O 1
ATOM 863 N N . GLY A 1 109 ? 20.891 15.469 -8.719 1 98 109 GLY A N 1
ATOM 864 C CA . GLY A 1 109 ? 21.766 15.93 -7.645 1 98 109 GLY A CA 1
ATOM 865 C C . GLY A 1 109 ? 21.312 15.453 -6.273 1 98 109 GLY A C 1
ATOM 866 O O . GLY A 1 109 ? 21.828 15.922 -5.254 1 98 109 GLY A O 1
ATOM 867 N N . PHE A 1 110 ? 20.328 14.602 -6.203 1 98.25 110 PHE A N 1
ATOM 868 C CA . PHE A 1 110 ? 19.875 14.047 -4.938 1 98.25 110 PHE A CA 1
ATOM 869 C C . PHE A 1 110 ? 20.641 12.773 -4.602 1 98.25 110 PHE A C 1
ATOM 871 O O . PHE A 1 110 ? 20.078 11.68 -4.613 1 98.25 110 PHE A O 1
ATOM 878 N N . LEU A 1 111 ? 21.875 12.906 -4.168 1 98.25 111 LEU A N 1
ATOM 879 C CA . LEU A 1 111 ? 22.812 11.797 -4.051 1 98.25 111 LEU A CA 1
ATOM 880 C C . LEU A 1 111 ? 22.391 10.844 -2.934 1 98.25 111 LEU A C 1
ATOM 882 O O . LEU A 1 111 ? 22.516 9.625 -3.072 1 98.25 111 LEU A O 1
ATOM 886 N N . GLU A 1 112 ? 21.938 11.359 -1.838 1 98.12 112 GLU A N 1
ATOM 887 C CA . GLU A 1 112 ? 21.5 10.508 -0.737 1 98.12 112 GLU A CA 1
ATOM 888 C C . GLU A 1 112 ? 20.312 9.648 -1.148 1 98.12 112 GLU A C 1
ATOM 890 O O . GLU A 1 112 ? 20.234 8.477 -0.776 1 98.12 112 GLU A O 1
ATOM 895 N N . VAL A 1 113 ? 19.438 10.25 -1.883 1 98.56 113 VAL A N 1
ATOM 896 C CA . VAL A 1 113 ? 18.281 9.508 -2.365 1 98.56 113 VAL A CA 1
ATOM 897 C C . VAL A 1 113 ? 18.734 8.43 -3.355 1 98.56 113 VAL A C 1
ATOM 899 O O . VAL A 1 113 ? 18.234 7.305 -3.328 1 98.56 113 VAL A O 1
ATOM 902 N N . ALA A 1 114 ? 19.656 8.789 -4.246 1 98.75 114 ALA A N 1
ATOM 903 C CA . ALA A 1 114 ? 20.188 7.809 -5.191 1 98.75 114 ALA A CA 1
ATOM 904 C C . ALA A 1 114 ? 20.766 6.602 -4.457 1 98.75 114 ALA A C 1
ATOM 906 O O . ALA A 1 114 ? 20.484 5.457 -4.816 1 98.75 114 ALA A O 1
ATOM 907 N N . GLU A 1 115 ? 21.516 6.867 -3.461 1 98.75 115 GLU A N 1
ATOM 908 C CA . GLU A 1 115 ? 22.125 5.797 -2.68 1 98.75 115 GLU A CA 1
ATOM 909 C C . GLU A 1 115 ? 21.078 4.953 -1.972 1 98.75 115 GLU A C 1
ATOM 911 O O . GLU A 1 115 ? 21.188 3.729 -1.902 1 98.75 115 GLU A O 1
ATOM 916 N N . TRP A 1 116 ? 20.094 5.578 -1.44 1 98.62 116 TRP A N 1
ATOM 917 C CA . TRP A 1 116 ? 18.984 4.887 -0.805 1 98.62 116 TRP A CA 1
ATOM 918 C C . TRP A 1 116 ? 18.281 3.949 -1.79 1 98.62 116 TRP A C 1
ATOM 920 O O . TRP A 1 116 ? 18.078 2.771 -1.492 1 98.62 116 TRP A O 1
ATOM 930 N N . LEU A 1 117 ? 18.016 4.469 -2.955 1 98.88 117 LEU A N 1
ATOM 931 C CA . LEU A 1 117 ? 17.297 3.678 -3.949 1 98.88 117 LEU A CA 1
ATOM 932 C C . LEU A 1 117 ? 18.141 2.508 -4.434 1 98.88 117 LEU A C 1
ATOM 934 O O . LEU A 1 117 ? 17.625 1.431 -4.723 1 98.88 117 LEU A O 1
ATOM 938 N N . GLU A 1 118 ? 19.422 2.719 -4.508 1 98.81 118 GLU A N 1
ATOM 939 C CA . GLU A 1 118 ? 20.328 1.633 -4.863 1 98.81 118 GLU A CA 1
ATOM 940 C C . GLU A 1 118 ? 20.359 0.563 -3.775 1 98.81 118 GLU A C 1
ATOM 942 O O . GLU A 1 118 ? 20.422 -0.631 -4.074 1 98.81 118 GLU A O 1
ATOM 947 N N . ALA A 1 119 ? 20.344 0.987 -2.539 1 98.81 119 ALA A N 1
ATOM 948 C CA . ALA A 1 119 ? 20.297 0.036 -1.431 1 98.81 119 ALA A CA 1
ATOM 949 C C . ALA A 1 119 ? 19 -0.776 -1.453 1 98.81 119 ALA A C 1
ATOM 951 O O . ALA A 1 119 ? 19.016 -1.986 -1.215 1 98.81 119 ALA A O 1
ATOM 952 N N . VAL A 1 120 ? 17.922 -0.101 -1.725 1 98.88 120 VAL A N 1
ATOM 953 C CA . VAL A 1 120 ? 16.641 -0.8 -1.82 1 98.88 120 VAL A CA 1
ATOM 954 C C . VAL A 1 120 ? 16.703 -1.826 -2.949 1 98.88 120 VAL A C 1
ATOM 956 O O . VAL A 1 120 ? 16.234 -2.959 -2.791 1 98.88 120 VAL A O 1
ATOM 959 N N . ALA A 1 121 ? 17.266 -1.456 -4.109 1 98.81 121 ALA A N 1
ATOM 960 C CA . ALA A 1 121 ? 17.375 -2.369 -5.242 1 98.81 121 ALA A CA 1
ATOM 961 C C . ALA A 1 121 ? 18.109 -3.646 -4.848 1 98.81 121 ALA A C 1
ATOM 963 O O . ALA A 1 121 ? 17.719 -4.746 -5.25 1 98.81 121 ALA A O 1
ATOM 964 N N . LYS A 1 122 ? 19.109 -3.516 -4.066 1 98.69 122 LYS A N 1
ATOM 965 C CA . LYS A 1 122 ? 19.875 -4.68 -3.623 1 98.69 122 LYS A CA 1
ATOM 966 C C . LYS A 1 122 ? 19.016 -5.602 -2.762 1 98.69 122 LYS A C 1
ATOM 968 O O . LYS A 1 122 ? 19.078 -6.824 -2.904 1 98.69 122 LYS A O 1
ATOM 973 N N . VAL A 1 123 ? 18.281 -5.02 -1.866 1 98.81 123 VAL A N 1
ATOM 974 C CA . VAL A 1 123 ? 17.438 -5.824 -0.99 1 98.81 123 VAL A CA 1
ATOM 975 C C . VAL A 1 123 ? 16.359 -6.52 -1.812 1 98.81 123 VAL A C 1
ATOM 977 O O . VAL A 1 123 ? 15.984 -7.664 -1.528 1 98.81 123 VAL A O 1
ATOM 980 N N . GLU A 1 124 ? 15.797 -5.789 -2.879 1 98.88 124 GLU A N 1
ATOM 981 C CA . GLU A 1 124 ? 14.766 -6.383 -3.717 1 98.88 124 GLU A CA 1
ATOM 982 C C . GLU A 1 124 ? 15.297 -7.602 -4.465 1 98.88 124 GLU A C 1
ATOM 984 O O . GLU A 1 124 ? 14.547 -8.547 -4.73 1 98.88 124 GLU A O 1
ATOM 989 N N . ARG A 1 125 ? 16.547 -7.574 -4.836 1 98.69 125 ARG A N 1
ATOM 990 C CA . ARG A 1 125 ? 17.172 -8.758 -5.426 1 98.69 125 ARG A CA 1
ATOM 991 C C . ARG A 1 125 ? 17.125 -9.938 -4.461 1 98.69 125 ARG A C 1
ATOM 993 O O . ARG A 1 125 ? 16.828 -11.062 -4.863 1 98.69 125 ARG A O 1
ATOM 1000 N N . PHE A 1 126 ? 17.375 -9.664 -3.229 1 98.69 126 PHE A N 1
ATOM 1001 C CA . PHE A 1 126 ? 17.281 -10.703 -2.215 1 98.69 126 PHE A CA 1
ATOM 1002 C C . PHE A 1 126 ? 15.844 -11.211 -2.082 1 98.69 126 PHE A C 1
ATOM 1004 O O . PHE A 1 126 ? 15.617 -12.406 -1.906 1 98.69 126 PHE A O 1
ATOM 1011 N N . HIS A 1 127 ? 14.867 -10.336 -2.158 1 98.88 127 HIS A N 1
ATOM 1012 C CA . HIS A 1 127 ? 13.469 -10.734 -2.1 1 98.88 127 HIS A CA 1
ATOM 1013 C C . HIS A 1 127 ? 13.117 -11.672 -3.25 1 98.88 127 HIS A C 1
ATOM 1015 O O . HIS A 1 127 ? 12.445 -12.688 -3.047 1 98.88 127 HIS A O 1
ATOM 1021 N N . ALA A 1 128 ? 13.57 -11.281 -4.441 1 98.69 128 ALA A N 1
ATOM 1022 C CA . ALA A 1 128 ? 13.305 -12.125 -5.609 1 98.69 128 ALA A CA 1
ATOM 1023 C C . ALA A 1 128 ? 13.883 -13.523 -5.418 1 98.69 128 ALA A C 1
ATOM 1025 O O . ALA A 1 128 ? 13.211 -14.516 -5.699 1 98.69 128 ALA A O 1
ATOM 1026 N N . ASN A 1 129 ? 15.086 -13.57 -4.934 1 98.69 129 ASN A N 1
ATOM 1027 C CA . ASN A 1 129 ? 15.734 -14.852 -4.68 1 98.69 129 ASN A CA 1
ATOM 1028 C C . ASN A 1 129 ? 14.984 -15.664 -3.623 1 98.69 129 ASN A C 1
ATOM 1030 O O . ASN A 1 129 ? 14.844 -16.875 -3.75 1 98.69 129 ASN A O 1
ATOM 1034 N N . ARG A 1 130 ? 14.578 -15 -2.615 1 98.69 130 ARG A N 1
ATOM 1035 C CA . ARG A 1 130 ? 13.82 -15.648 -1.552 1 98.69 130 ARG A CA 1
ATOM 1036 C C . ARG A 1 130 ? 12.555 -16.297 -2.102 1 98.69 130 ARG A C 1
ATOM 1038 O O . ARG A 1 130 ? 12.227 -17.422 -1.752 1 98.69 130 ARG A O 1
ATOM 1045 N N . PHE A 1 131 ? 11.836 -15.625 -2.941 1 98.81 131 PHE A N 1
ATOM 1046 C CA . PHE A 1 131 ? 10.617 -16.172 -3.516 1 98.81 131 PHE A CA 1
ATOM 1047 C C . PHE A 1 131 ? 10.93 -17.297 -4.488 1 98.81 131 PHE A C 1
ATOM 1049 O O . PHE A 1 131 ? 10.172 -18.266 -4.586 1 98.81 131 PHE A O 1
ATOM 1056 N N . ASN A 1 132 ? 12.016 -17.141 -5.254 1 98.62 132 ASN A N 1
ATOM 1057 C CA . ASN A 1 132 ? 12.445 -18.234 -6.125 1 98.62 132 ASN A CA 1
ATOM 1058 C C . ASN A 1 132 ? 12.734 -19.5 -5.336 1 98.62 132 ASN A C 1
ATOM 1060 O O . ASN A 1 132 ? 12.312 -20.594 -5.727 1 98.62 132 ASN A O 1
ATOM 1064 N N . GLU A 1 133 ? 13.422 -19.359 -4.262 1 98.5 133 GLU A N 1
ATOM 1065 C CA . GLU A 1 133 ? 13.727 -20.5 -3.408 1 98.5 133 GLU A CA 1
ATOM 1066 C C . GLU A 1 133 ? 12.445 -21.125 -2.844 1 98.5 133 GLU A C 1
ATOM 1068 O O . GLU A 1 133 ? 12.328 -22.344 -2.77 1 98.5 133 GLU A O 1
ATOM 1073 N N . ALA A 1 134 ? 11.57 -20.312 -2.426 1 98.5 134 ALA A N 1
ATOM 1074 C CA . ALA A 1 134 ? 10.297 -20.797 -1.909 1 98.5 134 ALA A CA 1
ATOM 1075 C C . ALA A 1 134 ? 9.539 -21.578 -2.975 1 98.5 134 ALA A C 1
ATOM 1077 O O . ALA A 1 134 ? 8.922 -22.609 -2.68 1 98.5 134 ALA A O 1
ATOM 1078 N N . LEU A 1 135 ? 9.523 -21.078 -4.176 1 98.19 135 LEU A N 1
ATOM 1079 C CA . LEU A 1 135 ? 8.852 -21.75 -5.281 1 98.19 135 LEU A CA 1
ATOM 1080 C C . LEU A 1 135 ? 9.469 -23.109 -5.551 1 98.19 135 LEU A C 1
ATOM 1082 O O . LEU A 1 135 ? 8.758 -24.094 -5.77 1 98.19 135 LEU A O 1
ATOM 1086 N N . GLU A 1 136 ? 10.789 -23.156 -5.516 1 97.25 136 GLU A N 1
ATOM 1087 C CA . GLU A 1 136 ? 11.484 -24.422 -5.723 1 97.25 136 GLU A CA 1
ATOM 1088 C C . GLU A 1 136 ? 11.125 -25.438 -4.641 1 97.25 136 GLU A C 1
ATOM 1090 O O . GLU A 1 136 ? 10.891 -26.609 -4.934 1 97.25 136 GLU A O 1
ATOM 1095 N N . LYS A 1 137 ? 11.148 -24.969 -3.447 1 95.81 137 LYS A N 1
ATOM 1096 C CA . LYS A 1 137 ? 10.773 -25.844 -2.342 1 95.81 137 LYS A CA 1
ATOM 1097 C C . LYS A 1 137 ? 9.336 -26.328 -2.482 1 95.81 137 LYS A C 1
ATOM 1099 O O . LYS A 1 137 ? 9.023 -27.484 -2.168 1 95.81 137 LYS A O 1
ATOM 1104 N N . TYR A 1 138 ? 8.477 -25.422 -2.857 1 96 138 TYR A N 1
ATOM 1105 C CA . TYR A 1 138 ? 7.074 -25.766 -3.08 1 96 138 TYR A CA 1
ATOM 1106 C C . TYR A 1 138 ? 6.938 -26.875 -4.117 1 96 138 TYR A C 1
ATOM 1108 O O . TYR A 1 138 ? 6.168 -27.812 -3.93 1 96 138 TYR A O 1
ATOM 1116 N N . TYR A 1 139 ? 7.668 -26.75 -5.223 1 94.56 139 TYR A N 1
ATOM 1117 C CA . TYR A 1 139 ? 7.637 -27.766 -6.273 1 94.56 139 TYR A CA 1
ATOM 1118 C C . TYR A 1 139 ? 8.141 -29.109 -5.75 1 94.56 139 TYR A C 1
ATOM 1120 O O . TYR A 1 139 ? 7.551 -30.156 -6.039 1 94.56 139 TYR A O 1
ATOM 1128 N N . LYS A 1 140 ? 9.117 -29.094 -4.973 1 92.12 140 LYS A N 1
ATOM 1129 C CA . LYS A 1 140 ? 9.688 -30.312 -4.418 1 92.12 140 LYS A CA 1
ATOM 1130 C C . LYS A 1 140 ? 8.695 -31 -3.479 1 92.12 140 LYS A C 1
ATOM 1132 O O . LYS A 1 140 ? 8.547 -32.219 -3.512 1 92.12 140 LYS A O 1
ATOM 1137 N N . SER A 1 141 ? 8.102 -30.297 -2.697 1 89.19 141 SER A N 1
ATOM 1138 C CA . SER A 1 141 ? 7.156 -30.844 -1.731 1 89.19 141 SER A CA 1
ATOM 1139 C C . SER A 1 141 ? 5.898 -31.359 -2.422 1 89.19 141 SER A C 1
ATOM 1141 O O . SER A 1 141 ? 5.27 -32.312 -1.942 1 89.19 141 SER A O 1
ATOM 1143 N N . ALA A 1 142 ? 5.469 -30.703 -3.467 1 82.75 142 ALA A N 1
ATOM 1144 C CA . ALA A 1 142 ? 4.27 -31.094 -4.203 1 82.75 142 ALA A CA 1
ATOM 1145 C C . ALA A 1 142 ? 4.566 -32.25 -5.172 1 82.75 142 ALA A C 1
ATOM 1147 O O . ALA A 1 142 ? 3.66 -32.781 -5.816 1 82.75 142 ALA A O 1
ATOM 1148 N N . GLY A 1 143 ? 5.871 -32.719 -5.121 1 74.94 143 GLY A N 1
ATOM 1149 C CA . GLY A 1 143 ? 6.25 -33.781 -6.027 1 74.94 143 GLY A CA 1
ATOM 1150 C C . GLY A 1 143 ? 6.32 -33.344 -7.477 1 74.94 143 GLY A C 1
ATOM 1151 O O . GLY A 1 143 ? 6.129 -34.156 -8.391 1 74.94 143 GLY A O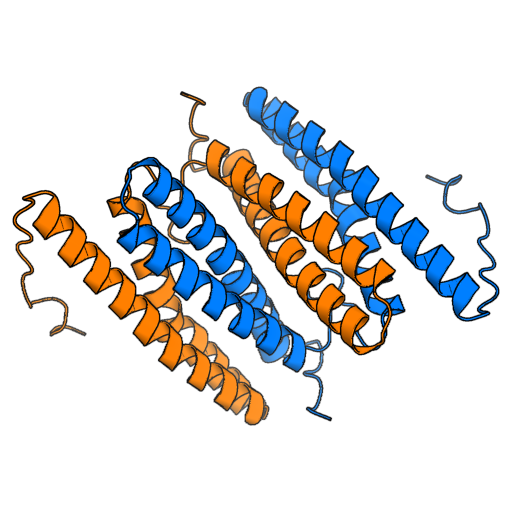 1
ATOM 1152 N N . VAL A 1 144 ? 6.207 -32.031 -7.723 1 63.53 144 VAL A N 1
ATOM 1153 C CA . VAL A 1 144 ? 6.316 -31.484 -9.062 1 63.53 144 VAL A CA 1
ATOM 1154 C C . VAL A 1 144 ? 7.781 -31.422 -9.484 1 63.53 144 VAL A C 1
ATOM 1156 O O . VAL A 1 144 ? 8.641 -31 -8.711 1 63.53 144 VAL A O 1
ATOM 1159 N N . LYS A 1 145 ? 8.211 -32.312 -10.43 1 53.28 145 LYS A N 1
ATOM 1160 C CA . LYS A 1 145 ? 9.562 -32.344 -10.984 1 53.28 145 LYS A CA 1
ATOM 1161 C C . LYS A 1 145 ? 9.891 -31 -11.641 1 53.28 145 LYS A C 1
ATOM 1163 O O . LYS A 1 145 ? 9.117 -30.484 -12.445 1 53.28 145 LYS A O 1
ATOM 1168 N N . THR A 1 146 ? 10.477 -30.016 -11.008 1 53.25 146 THR A N 1
ATOM 1169 C CA . THR A 1 146 ? 10.891 -28.734 -11.57 1 53.25 146 THR A CA 1
ATOM 1170 C C . THR A 1 146 ? 12.07 -28.906 -12.516 1 53.25 146 THR A C 1
ATOM 1172 O O . THR A 1 146 ? 13.086 -29.5 -12.141 1 53.25 146 THR A O 1
ATOM 1175 N N . GLU A 1 147 ? 11.875 -29.141 -13.836 1 41.12 147 GLU A N 1
ATOM 1176 C CA . GLU A 1 147 ? 13.016 -29.031 -14.742 1 41.12 147 GLU A CA 1
ATOM 1177 C C . GLU A 1 147 ? 13.703 -27.672 -14.586 1 41.12 147 GLU A C 1
ATOM 1179 O O . GLU A 1 147 ? 13.164 -26.641 -15 1 41.12 147 GLU A O 1
ATOM 1184 N N . VAL A 1 148 ? 14.148 -27.266 -13.547 1 42.84 148 VAL A N 1
ATOM 1185 C CA . VAL A 1 148 ? 14.93 -26.031 -13.469 1 42.84 148 VAL A CA 1
ATOM 1186 C C . VAL A 1 148 ? 16.031 -26.062 -14.516 1 42.84 148 VAL A C 1
ATOM 1188 O O . VAL A 1 148 ? 17 -26.812 -14.391 1 42.84 148 VAL A O 1
ATOM 1191 N N . GLU A 1 149 ? 15.703 -25.922 -15.812 1 35.41 149 GLU A N 1
ATOM 1192 C CA . GLU A 1 149 ? 16.75 -25.594 -16.766 1 35.41 149 GLU A CA 1
ATOM 1193 C C . GLU A 1 149 ? 17.5 -24.328 -16.359 1 35.41 149 GLU A C 1
ATOM 1195 O O . GLU A 1 149 ? 16.875 -23.328 -15.977 1 35.41 149 GLU A O 1
ATOM 1200 N N . ASP A 1 150 ? 18.734 -24.359 -15.766 1 34.03 150 ASP A N 1
ATOM 1201 C CA . ASP A 1 150 ? 19.812 -23.422 -15.578 1 34.03 150 ASP A CA 1
ATOM 1202 C C . ASP A 1 150 ? 19.812 -22.359 -16.688 1 34.03 150 ASP A C 1
ATOM 1204 O O . ASP A 1 150 ? 20.812 -21.641 -16.875 1 34.03 150 ASP A O 1
ATOM 1208 N N . GLU A 1 151 ? 19.047 -22.406 -17.75 1 30.78 151 GLU A N 1
ATOM 1209 C CA . GLU A 1 151 ? 19.312 -21.562 -18.906 1 30.78 151 GLU A CA 1
ATOM 1210 C C . GLU A 1 151 ? 19.062 -20.094 -18.609 1 30.78 151 GLU A C 1
ATOM 1212 O O . GLU A 1 151 ? 19.625 -19.219 -19.266 1 30.78 151 GLU A O 1
ATOM 1217 N N . THR A 1 152 ? 17.984 -19.656 -17.984 1 30.03 152 THR A N 1
ATOM 1218 C CA . THR A 1 152 ? 17.719 -18.234 -18.062 1 30.03 152 THR A CA 1
ATOM 1219 C C . THR A 1 152 ? 18.641 -17.453 -17.125 1 30.03 152 THR A C 1
ATOM 1221 O O . THR A 1 152 ? 18.594 -16.219 -17.078 1 30.03 152 THR A O 1
ATOM 1224 N N . LEU A 1 153 ? 19.344 -17.938 -16.219 1 27.84 153 LEU A N 1
ATOM 1225 C CA . LEU A 1 153 ? 20.375 -17.188 -15.531 1 27.84 153 LEU A CA 1
ATOM 1226 C C . LEU A 1 153 ? 21.516 -16.828 -16.484 1 27.84 153 LEU A C 1
ATOM 1228 O O . LEU A 1 153 ? 22.297 -15.922 -16.203 1 27.84 153 LEU A O 1
ATOM 1232 N N . GLY A 1 154 ? 21.859 -17.609 -17.5 1 24.31 154 GLY A N 1
ATOM 1233 C CA . GLY A 1 154 ? 22.969 -17.344 -18.406 1 24.31 154 GLY A CA 1
ATOM 1234 C C . GLY A 1 154 ? 22.656 -16.266 -19.422 1 24.31 154 GLY A C 1
ATOM 1235 O O . GLY A 1 154 ? 23.547 -15.812 -20.141 1 24.31 154 GLY A O 1
ATOM 1236 N N . ARG A 1 155 ? 21.453 -16.25 -20.109 1 27.36 155 ARG A N 1
ATOM 1237 C CA . ARG A 1 155 ? 21.312 -15.234 -21.141 1 27.36 155 ARG A CA 1
ATOM 1238 C C . ARG A 1 155 ? 21.125 -13.852 -20.531 1 27.36 155 ARG A C 1
ATOM 1240 O O . ARG A 1 155 ? 20.984 -12.859 -21.25 1 27.36 155 ARG A O 1
ATOM 1247 N N . LEU A 1 156 ? 20.828 -13.633 -19.188 1 21.97 156 LEU A N 1
ATOM 1248 C CA . LEU A 1 156 ? 21.031 -12.219 -18.891 1 21.97 156 LEU A CA 1
ATOM 1249 C C . LEU A 1 156 ? 22.484 -11.945 -18.516 1 21.97 156 LEU A C 1
ATOM 1251 O O . LEU A 1 156 ? 23.125 -12.781 -17.875 1 21.97 156 LEU A O 1
ATOM 1255 N N . MET B 1 1 ? 18.844 18.484 7.949 1 39.69 1 MET B N 1
ATOM 1256 C CA . MET B 1 1 ? 17.516 17.906 7.699 1 39.69 1 MET B CA 1
ATOM 1257 C C . MET B 1 1 ? 17.438 17.312 6.301 1 39.69 1 MET B C 1
ATOM 1259 O O . MET B 1 1 ? 18.078 17.797 5.371 1 39.69 1 MET B O 1
ATOM 1263 N N . ALA B 1 2 ? 17.375 16.062 6.152 1 50.69 2 ALA B N 1
ATOM 1264 C CA . ALA B 1 2 ? 17.484 15.617 4.77 1 50.69 2 ALA B CA 1
ATOM 1265 C C . ALA B 1 2 ? 16.734 16.547 3.824 1 50.69 2 ALA B C 1
ATOM 1267 O O . ALA B 1 2 ? 15.609 16.953 4.125 1 50.69 2 ALA B O 1
ATOM 1268 N N . ASN B 1 3 ? 17.359 17.25 2.963 1 61.44 3 ASN B N 1
ATOM 1269 C CA . ASN B 1 3 ? 16.734 18.203 2.051 1 61.44 3 ASN B CA 1
ATOM 1270 C C . ASN B 1 3 ? 15.523 17.609 1.349 1 61.44 3 ASN B C 1
ATOM 1272 O O . ASN B 1 3 ? 15.609 16.516 0.764 1 61.44 3 ASN B O 1
ATOM 1276 N N . LYS B 1 4 ? 14.367 18.047 1.686 1 79.69 4 LYS B N 1
ATOM 1277 C CA . LYS B 1 4 ? 13.117 17.656 1.047 1 79.69 4 LYS B CA 1
ATOM 1278 C C . LYS B 1 4 ? 13.211 17.781 -0.471 1 79.69 4 LYS B C 1
ATOM 1280 O O . LYS B 1 4 ? 13.805 18.719 -0.986 1 79.69 4 LYS B O 1
ATOM 1285 N N . ILE B 1 5 ? 12.852 16.75 -1.114 1 94.12 5 ILE B N 1
ATOM 1286 C CA . ILE B 1 5 ? 12.859 16.703 -2.572 1 94.12 5 ILE B CA 1
ATOM 1287 C C . ILE B 1 5 ? 11.789 17.656 -3.121 1 94.12 5 ILE B C 1
ATOM 1289 O O . ILE B 1 5 ? 10.602 17.5 -2.809 1 94.12 5 ILE B O 1
ATOM 1293 N N . PRO B 1 6 ? 12.148 18.656 -3.881 1 93.81 6 PRO B N 1
ATOM 1294 C CA . PRO B 1 6 ? 11.188 19.641 -4.352 1 93.81 6 PRO B CA 1
ATOM 1295 C C . PRO B 1 6 ? 10.148 19.062 -5.301 1 93.81 6 PRO B C 1
ATOM 1297 O O . PRO B 1 6 ? 10.492 18.266 -6.18 1 93.81 6 PRO B O 1
ATOM 1300 N N . LYS B 1 7 ? 8.938 19.484 -5.02 1 93.44 7 LYS B N 1
ATOM 1301 C CA . LYS B 1 7 ? 7.887 19.188 -5.984 1 93.44 7 LYS B CA 1
ATOM 1302 C C . LYS B 1 7 ? 8.281 19.656 -7.387 1 93.44 7 LYS B C 1
ATOM 1304 O O . LYS B 1 7 ? 8.891 20.703 -7.547 1 93.44 7 LYS B O 1
ATOM 1309 N N . GLY B 1 8 ? 7.965 18.812 -8.391 1 94.56 8 GLY B N 1
ATOM 1310 C CA . GLY B 1 8 ? 8.281 19.172 -9.766 1 94.56 8 GLY B CA 1
ATOM 1311 C C . GLY B 1 8 ? 9.469 18.406 -10.32 1 94.56 8 GLY B C 1
ATOM 1312 O O . GLY B 1 8 ? 9.656 18.344 -11.539 1 94.56 8 GLY B O 1
ATOM 1313 N N . THR B 1 9 ? 10.336 17.906 -9.516 1 97.75 9 THR B N 1
ATOM 1314 C CA . THR B 1 9 ? 11.438 17.078 -9.992 1 97.75 9 THR B CA 1
ATOM 1315 C C . THR B 1 9 ? 10.945 15.68 -10.352 1 97.75 9 THR B C 1
ATOM 1317 O O . THR B 1 9 ? 9.891 15.242 -9.883 1 97.75 9 THR B O 1
ATOM 1320 N N . LYS B 1 10 ? 11.719 15.039 -11.195 1 98.62 10 LYS B N 1
ATOM 1321 C CA . LYS B 1 10 ? 11.406 13.648 -11.516 1 98.62 10 LYS B CA 1
ATOM 1322 C C . LYS B 1 10 ? 11.602 12.75 -10.305 1 98.62 10 LYS B C 1
ATOM 1324 O O . LYS B 1 10 ? 10.867 11.773 -10.125 1 98.62 10 LYS B O 1
ATOM 1329 N N . THR B 1 11 ? 12.562 13.078 -9.477 1 98.69 11 THR B N 1
ATOM 1330 C CA . THR B 1 11 ? 12.828 12.289 -8.273 1 98.69 11 THR B CA 1
ATOM 1331 C C . THR B 1 11 ? 11.633 12.336 -7.328 1 98.69 11 THR B C 1
ATOM 1333 O O . THR B 1 11 ? 11.297 11.336 -6.691 1 98.69 11 THR B O 1
ATOM 1336 N N . TYR B 1 12 ? 10.977 13.477 -7.25 1 98.19 12 TYR B N 1
ATOM 1337 C CA . TYR B 1 12 ? 9.758 13.609 -6.461 1 98.19 12 TYR B CA 1
ATOM 1338 C C . TYR B 1 12 ? 8.695 12.625 -6.922 1 98.19 12 TYR B C 1
ATOM 1340 O O . TYR B 1 12 ? 8.125 11.891 -6.113 1 98.19 12 TYR B O 1
ATOM 1348 N N . GLU B 1 13 ? 8.508 12.555 -8.18 1 98.5 13 GLU B N 1
ATOM 1349 C CA . GLU B 1 13 ? 7.496 11.656 -8.742 1 98.5 13 GLU B CA 1
ATOM 1350 C C . GLU B 1 13 ? 7.914 10.195 -8.602 1 98.5 13 GLU B C 1
ATOM 1352 O O . GLU B 1 13 ? 7.074 9.328 -8.367 1 98.5 13 GLU B O 1
ATOM 1357 N N . ASN B 1 14 ? 9.227 9.969 -8.742 1 98.75 14 ASN B N 1
ATOM 1358 C CA . ASN B 1 14 ? 9.727 8.609 -8.594 1 98.75 14 ASN B CA 1
ATOM 1359 C C . ASN B 1 14 ? 9.547 8.094 -7.168 1 98.75 14 ASN B C 1
ATOM 1361 O O . ASN B 1 14 ? 9.242 6.918 -6.961 1 98.75 14 ASN B O 1
ATOM 1365 N N . LEU B 1 15 ? 9.727 8.945 -6.184 1 98.69 15 LEU B N 1
ATOM 1366 C CA . LEU B 1 15 ? 9.539 8.547 -4.797 1 98.69 15 LEU B CA 1
ATOM 1367 C C . LEU B 1 15 ? 8.07 8.242 -4.512 1 98.69 15 LEU B C 1
ATOM 1369 O O . LEU B 1 15 ? 7.754 7.312 -3.768 1 98.69 15 LEU B O 1
ATOM 1373 N N . LYS B 1 16 ? 7.172 8.984 -5.102 1 98.44 16 LYS B N 1
ATOM 1374 C CA . LYS B 1 16 ? 5.746 8.688 -4.965 1 98.44 16 LYS B CA 1
ATOM 1375 C C . LYS B 1 16 ? 5.402 7.332 -5.57 1 98.44 16 LYS B C 1
ATOM 1377 O O . LYS B 1 16 ? 4.68 6.539 -4.961 1 98.44 16 LYS B O 1
ATOM 1382 N N . ALA B 1 17 ? 5.949 7.121 -6.723 1 98.56 17 ALA B N 1
ATOM 1383 C CA . ALA B 1 17 ? 5.699 5.848 -7.395 1 98.56 17 ALA B CA 1
ATOM 1384 C C . ALA B 1 17 ? 6.281 4.684 -6.602 1 98.56 17 ALA B C 1
ATOM 1386 O O . ALA B 1 17 ? 5.672 3.613 -6.52 1 98.56 17 ALA B O 1
ATOM 1387 N N . ALA B 1 18 ? 7.438 4.93 -6.051 1 98.88 18 ALA B N 1
ATOM 1388 C CA . ALA B 1 18 ? 8.078 3.9 -5.238 1 98.88 18 ALA B CA 1
ATOM 1389 C C . ALA B 1 18 ? 7.262 3.6 -3.984 1 98.88 18 ALA B C 1
ATOM 1391 O O . ALA B 1 18 ? 7.094 2.436 -3.611 1 98.88 18 ALA B O 1
ATOM 1392 N N . PHE B 1 19 ? 6.809 4.645 -3.34 1 98.88 19 PHE B N 1
ATOM 1393 C CA . PHE B 1 19 ? 5.938 4.461 -2.184 1 98.88 19 PHE B CA 1
ATOM 1394 C C . PHE B 1 19 ? 4.703 3.648 -2.562 1 98.88 19 PHE B C 1
ATOM 1396 O O . PHE B 1 19 ? 4.316 2.727 -1.841 1 98.88 19 PHE B O 1
ATOM 1403 N N . GLN B 1 20 ? 4.102 3.984 -3.684 1 98.62 20 GLN B N 1
ATOM 1404 C CA . GLN B 1 20 ? 2.945 3.254 -4.188 1 98.62 20 GLN B CA 1
ATOM 1405 C C . GLN B 1 20 ? 3.275 1.779 -4.402 1 98.62 20 GLN B C 1
ATOM 1407 O O . GLN B 1 20 ? 2.523 0.901 -3.971 1 98.62 20 GLN B O 1
ATOM 1412 N N . GLY B 1 21 ? 4.336 1.542 -5.023 1 98.62 21 GLY B N 1
ATOM 1413 C CA . GLY B 1 21 ? 4.754 0.173 -5.281 1 98.62 21 GLY B CA 1
ATOM 1414 C C . GLY B 1 21 ? 5 -0.625 -4.016 1 98.62 21 GLY B C 1
ATOM 1415 O O . GLY B 1 21 ? 4.512 -1.748 -3.879 1 98.62 21 GLY B O 1
ATOM 1416 N N . GLU B 1 22 ? 5.715 -0.001 -3.094 1 98.94 22 GLU B N 1
ATOM 1417 C CA . GLU B 1 22 ? 6.035 -0.702 -1.854 1 98.94 22 GLU B CA 1
ATOM 1418 C C . GLU B 1 22 ? 4.777 -0.948 -1.021 1 98.94 22 GLU B C 1
ATOM 1420 O O . GLU B 1 22 ? 4.664 -1.977 -0.35 1 98.94 22 GLU B O 1
ATOM 1425 N N . SER B 1 23 ? 3.852 0.001 -1.023 1 98.88 23 SER B N 1
ATOM 1426 C CA . SER B 1 23 ? 2.582 -0.173 -0.323 1 98.88 23 SER B CA 1
ATOM 1427 C C . SER B 1 23 ? 1.797 -1.354 -0.886 1 98.88 23 SER B C 1
ATOM 1429 O O . SER B 1 23 ? 1.278 -2.178 -0.13 1 98.88 23 SER B O 1
ATOM 1431 N N . MET B 1 24 ? 1.772 -1.437 -2.193 1 98.88 24 MET B N 1
ATOM 1432 C CA . MET B 1 24 ? 1.061 -2.537 -2.836 1 98.88 24 MET B CA 1
ATOM 1433 C C . MET B 1 24 ? 1.755 -3.867 -2.562 1 98.88 24 MET B C 1
ATOM 1435 O O . MET B 1 24 ? 1.095 -4.879 -2.314 1 98.88 24 MET B O 1
ATOM 1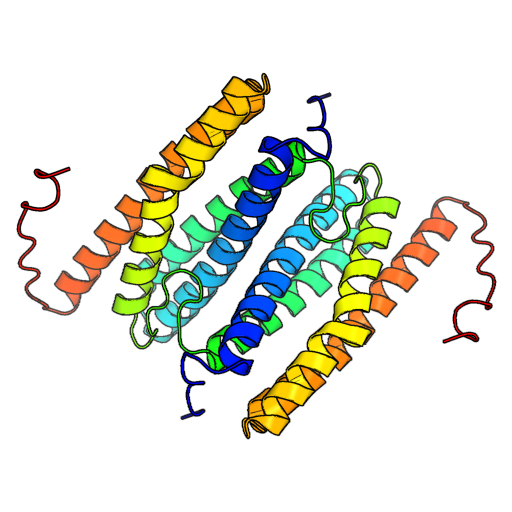439 N N . ALA B 1 25 ? 3.08 -3.834 -2.598 1 98.88 25 ALA B N 1
ATOM 1440 C CA . ALA B 1 25 ? 3.816 -5.07 -2.33 1 98.88 25 ALA B CA 1
ATOM 1441 C C . ALA B 1 25 ? 3.498 -5.605 -0.938 1 98.88 25 ALA B C 1
ATOM 1443 O O . ALA B 1 25 ? 3.262 -6.805 -0.766 1 98.88 25 ALA B O 1
ATOM 1444 N N . ASN B 1 26 ? 3.512 -4.754 0.004 1 98.94 26 ASN B N 1
ATOM 1445 C CA . ASN B 1 26 ? 3.186 -5.168 1.363 1 98.94 26 ASN B CA 1
ATOM 1446 C C . ASN B 1 26 ? 1.81 -5.828 1.435 1 98.94 26 ASN B C 1
ATOM 1448 O O . ASN B 1 26 ? 1.661 -6.906 2.012 1 98.94 26 ASN B O 1
ATOM 1452 N N . ARG B 1 27 ? 0.808 -5.203 0.84 1 98.81 27 ARG B N 1
ATOM 1453 C CA . ARG B 1 27 ? -0.555 -5.719 0.917 1 98.81 27 ARG B CA 1
ATOM 1454 C C . ARG B 1 27 ? -0.688 -7.031 0.147 1 98.81 27 ARG B C 1
ATOM 1456 O O . ARG B 1 27 ? -1.35 -7.961 0.608 1 98.81 27 ARG B O 1
ATOM 1463 N N . ARG B 1 28 ? -0.071 -7.113 -1.019 1 98.81 28 ARG B N 1
ATOM 1464 C CA . ARG B 1 28 ? -0.104 -8.336 -1.81 1 98.81 28 ARG B CA 1
ATOM 1465 C C . ARG B 1 28 ? 0.487 -9.508 -1.031 1 98.81 28 ARG B C 1
ATOM 1467 O O . ARG B 1 28 ? -0.124 -10.578 -0.947 1 98.81 28 ARG B O 1
ATOM 1474 N N . TYR B 1 29 ? 1.613 -9.25 -0.443 1 98.94 29 TYR B N 1
ATOM 1475 C CA . TYR B 1 29 ? 2.326 -10.336 0.222 1 98.94 29 TYR B CA 1
ATOM 1476 C C . TYR B 1 29 ? 1.573 -10.805 1.461 1 98.94 29 TYR B C 1
ATOM 1478 O O . TYR B 1 29 ? 1.561 -12 1.772 1 98.94 29 TYR B O 1
ATOM 1486 N N . LEU B 1 30 ? 0.968 -9.922 2.133 1 98.88 30 LEU B N 1
ATOM 1487 C CA . LEU B 1 30 ? 0.186 -10.352 3.289 1 98.88 30 LEU B CA 1
ATOM 1488 C C . LEU B 1 30 ? -1.069 -11.102 2.85 1 98.88 30 LEU B C 1
ATOM 1490 O O . LEU B 1 30 ? -1.517 -12.023 3.529 1 98.88 30 LEU B O 1
ATOM 1494 N N . TYR B 1 31 ? -1.638 -10.688 1.758 1 98.81 31 TYR B N 1
ATOM 1495 C CA . TYR B 1 31 ? -2.744 -11.453 1.189 1 98.81 31 TYR B CA 1
ATOM 1496 C C . TYR B 1 31 ? -2.309 -12.867 0.835 1 98.81 31 TYR B C 1
ATOM 1498 O O . TYR B 1 31 ? -3.012 -13.836 1.134 1 98.81 31 TYR B O 1
ATOM 1506 N N . TYR B 1 32 ? -1.174 -12.992 0.25 1 98.81 32 TYR B N 1
ATOM 1507 C CA . TYR B 1 32 ? -0.646 -14.289 -0.148 1 98.81 32 TYR B CA 1
ATOM 1508 C C . TYR B 1 32 ? -0.275 -15.125 1.072 1 98.81 32 TYR B C 1
ATOM 1510 O O . TYR B 1 32 ? -0.403 -16.344 1.056 1 98.81 32 TYR B O 1
ATOM 1518 N N . ALA B 1 33 ? 0.242 -14.422 2.074 1 98.81 33 ALA B N 1
ATOM 1519 C CA . ALA B 1 33 ? 0.531 -15.125 3.322 1 98.81 33 ALA B CA 1
ATOM 1520 C C . ALA B 1 33 ? -0.729 -15.773 3.893 1 98.81 33 ALA B C 1
ATOM 1522 O O . ALA B 1 33 ? -0.693 -16.906 4.355 1 98.81 33 ALA B O 1
ATOM 1523 N N . ARG B 1 34 ? -1.789 -15.023 3.84 1 98.25 34 ARG B N 1
ATOM 1524 C CA . ARG B 1 34 ? -3.059 -15.562 4.316 1 98.25 34 ARG B CA 1
ATOM 1525 C C . ARG B 1 34 ? -3.48 -16.781 3.496 1 98.25 34 ARG B C 1
ATOM 1527 O O . ARG B 1 34 ? -3.924 -17.781 4.051 1 98.25 34 ARG B O 1
ATOM 1534 N N . LEU B 1 35 ? -3.377 -16.672 2.205 1 97.31 35 LEU B N 1
ATOM 1535 C CA . LEU B 1 35 ? -3.689 -17.797 1.324 1 97.31 35 LEU B CA 1
ATOM 1536 C C . LEU B 1 35 ? -2.846 -19.016 1.676 1 97.31 35 LEU B C 1
ATOM 1538 O O . LEU B 1 35 ? -3.361 -20.141 1.746 1 97.31 35 LEU B O 1
ATOM 1542 N N . ALA B 1 36 ? -1.591 -18.797 1.872 1 98.25 36 ALA B N 1
ATOM 1543 C CA . ALA B 1 36 ? -0.671 -19.875 2.207 1 98.25 36 ALA B CA 1
ATOM 1544 C C . ALA B 1 36 ? -1.044 -20.531 3.541 1 98.25 36 ALA B C 1
ATOM 1546 O O . ALA B 1 36 ? -1.035 -21.75 3.67 1 98.25 36 ALA B O 1
ATOM 1547 N N . ARG B 1 37 ? -1.359 -19.672 4.5 1 98.31 37 ARG B N 1
ATOM 1548 C CA . ARG B 1 37 ? -1.751 -20.203 5.805 1 98.31 37 ARG B CA 1
ATOM 1549 C C . ARG B 1 37 ? -3.016 -21.047 5.699 1 98.31 37 ARG B C 1
ATOM 1551 O O . ARG B 1 37 ? -3.119 -22.094 6.332 1 98.31 37 ARG B O 1
ATOM 1558 N N . GLN B 1 38 ? -3.922 -20.625 4.934 1 97.31 38 GLN B N 1
ATOM 1559 C CA . GLN B 1 38 ? -5.168 -21.359 4.73 1 97.31 38 GLN B CA 1
ATOM 1560 C C . GLN B 1 38 ? -4.906 -22.734 4.117 1 97.31 38 GLN B C 1
ATOM 1562 O O . GLN B 1 38 ? -5.648 -23.672 4.371 1 97.31 38 GLN B O 1
ATOM 1567 N N . LYS B 1 39 ? -3.85 -22.844 3.426 1 95.69 39 LYS B N 1
ATOM 1568 C CA . LYS B 1 39 ? -3.51 -24.094 2.75 1 95.69 39 LYS B CA 1
ATOM 1569 C C . LYS B 1 39 ? -2.52 -24.922 3.576 1 95.69 39 LYS B C 1
ATOM 1571 O O . LYS B 1 39 ? -2.018 -25.953 3.113 1 95.69 39 LYS B O 1
ATOM 1576 N N . GLY B 1 40 ? -2.15 -24.422 4.777 1 96.5 40 GLY B N 1
ATOM 1577 C CA . GLY B 1 40 ? -1.254 -25.141 5.676 1 96.5 40 GLY B CA 1
ATOM 1578 C C . GLY B 1 40 ? 0.208 -25 5.297 1 96.5 40 GLY B C 1
ATOM 1579 O O . GLY B 1 40 ? 1.06 -25.719 5.805 1 96.5 40 GLY B O 1
ATOM 1580 N N . LEU B 1 41 ? 0.453 -24.094 4.383 1 97.12 41 LEU B N 1
ATOM 1581 C CA . LE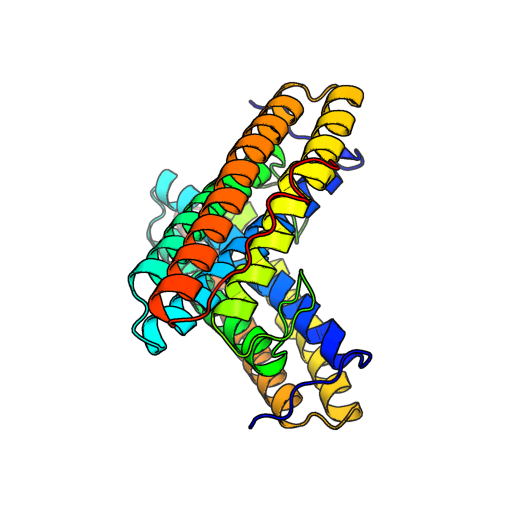U B 1 41 ? 1.824 -23.844 3.951 1 97.12 41 LEU B CA 1
ATOM 1582 C C . LEU B 1 41 ? 2.469 -22.75 4.789 1 97.12 41 LEU B C 1
ATOM 1584 O O . LEU B 1 41 ? 2.807 -21.688 4.273 1 97.12 41 LEU B O 1
ATOM 1588 N N . ASN B 1 42 ? 2.803 -23.062 6.016 1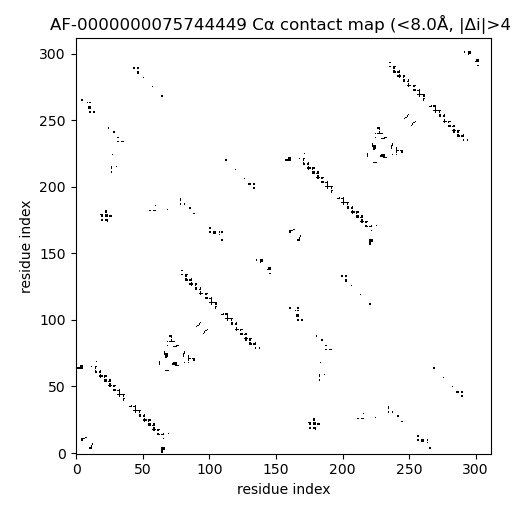 98 42 ASN B N 1
ATOM 1589 C CA . ASN B 1 42 ? 3.205 -22.078 7.008 1 98 42 ASN B CA 1
ATOM 1590 C C . ASN B 1 42 ? 4.574 -21.484 6.684 1 98 42 ASN B C 1
ATOM 1592 O O . ASN B 1 42 ? 4.805 -20.297 6.898 1 98 42 ASN B O 1
ATOM 1596 N N . ASP B 1 43 ? 5.441 -22.266 6.172 1 97.75 43 ASP B N 1
ATOM 1597 C CA . ASP B 1 43 ? 6.766 -21.766 5.824 1 97.75 43 ASP B CA 1
ATOM 1598 C C . ASP B 1 43 ? 6.684 -20.719 4.711 1 97.75 43 ASP B C 1
ATOM 1600 O O . ASP B 1 43 ? 7.383 -19.703 4.754 1 97.75 43 ASP B O 1
ATOM 1604 N N . ILE B 1 44 ? 5.855 -20.969 3.791 1 98.25 44 ILE B N 1
ATOM 1605 C CA . ILE B 1 44 ? 5.691 -20.047 2.678 1 98.25 44 ILE B CA 1
ATOM 1606 C C . ILE B 1 44 ? 5.004 -18.766 3.164 1 98.25 44 ILE B C 1
ATOM 1608 O O . ILE B 1 44 ? 5.367 -17.672 2.756 1 98.25 44 ILE B O 1
ATOM 1612 N N . ALA B 1 45 ? 4.031 -18.938 4.051 1 98.75 45 ALA B N 1
ATOM 1613 C CA . ALA B 1 45 ? 3.381 -17.766 4.648 1 98.75 45 ALA B CA 1
ATOM 1614 C C . ALA B 1 45 ? 4.398 -16.859 5.336 1 98.75 45 ALA B C 1
ATOM 1616 O O . ALA B 1 45 ? 4.348 -15.641 5.191 1 98.75 45 ALA B O 1
ATOM 1617 N N . GLU B 1 46 ? 5.293 -17.453 6.008 1 98.75 46 GLU B N 1
ATOM 1618 C CA . GLU B 1 46 ? 6.305 -16.688 6.73 1 98.75 46 GLU B CA 1
ATOM 1619 C C . GLU B 1 46 ? 7.223 -15.938 5.77 1 98.75 46 GLU B C 1
ATOM 1621 O O . GLU B 1 46 ? 7.68 -14.836 6.074 1 98.75 46 GLU B O 1
ATOM 1626 N N . VAL B 1 47 ? 7.52 -16.578 4.645 1 98.81 47 VAL B N 1
ATOM 1627 C CA . VAL B 1 47 ? 8.336 -15.93 3.623 1 98.81 47 VAL B CA 1
ATOM 1628 C C . VAL B 1 47 ? 7.633 -14.664 3.133 1 98.81 47 VAL B C 1
ATOM 1630 O O . VAL B 1 47 ? 8.25 -13.602 3.031 1 98.81 47 VAL B O 1
ATOM 1633 N N . PHE B 1 48 ? 6.355 -14.758 2.883 1 98.94 48 PHE B N 1
ATOM 1634 C CA . PHE B 1 48 ? 5.574 -13.602 2.447 1 98.94 48 PHE B CA 1
ATOM 1635 C C . PHE B 1 48 ? 5.535 -12.539 3.533 1 98.94 48 PHE B C 1
ATOM 1637 O O . PHE B 1 48 ? 5.715 -11.352 3.252 1 98.94 48 PHE B O 1
ATOM 1644 N N . GLU B 1 49 ? 5.336 -12.93 4.754 1 98.88 49 GLU B N 1
ATOM 1645 C CA . GLU B 1 49 ? 5.227 -11.992 5.867 1 98.88 49 GLU B CA 1
ATOM 1646 C C . GLU B 1 49 ? 6.543 -11.258 6.109 1 98.88 49 GLU B C 1
ATOM 1648 O O . GLU B 1 49 ? 6.555 -10.047 6.34 1 98.88 49 GLU B O 1
ATOM 1653 N N . LYS B 1 50 ? 7.645 -11.992 6.043 1 98.75 50 LYS B N 1
ATOM 1654 C CA . LYS B 1 50 ? 8.961 -11.383 6.211 1 98.75 50 LYS B CA 1
ATOM 1655 C C . LYS B 1 50 ? 9.227 -10.352 5.125 1 98.75 50 LYS B C 1
ATOM 1657 O O . LYS B 1 50 ? 9.734 -9.258 5.406 1 98.75 50 LYS B O 1
ATOM 1662 N N . THR B 1 51 ? 8.891 -10.719 3.965 1 98.88 51 THR B N 1
ATOM 1663 C CA . THR B 1 51 ? 9.109 -9.797 2.857 1 98.88 51 THR B CA 1
ATOM 1664 C C . THR B 1 51 ? 8.195 -8.586 2.975 1 98.88 51 THR B C 1
ATOM 1666 O O . THR B 1 51 ? 8.617 -7.453 2.723 1 98.88 51 THR B O 1
ATOM 1669 N N . ALA B 1 52 ? 6.938 -8.805 3.367 1 98.88 52 ALA B N 1
ATOM 1670 C CA . ALA B 1 52 ? 6 -7.703 3.574 1 98.88 52 ALA B CA 1
ATOM 1671 C C . ALA B 1 52 ? 6.535 -6.711 4.602 1 98.88 52 ALA B C 1
ATOM 1673 O O . ALA B 1 52 ? 6.398 -5.5 4.438 1 98.88 52 ALA B O 1
ATOM 1674 N N . ASN B 1 53 ? 7.133 -7.242 5.633 1 98.56 53 ASN B N 1
ATOM 1675 C CA . ASN B 1 53 ? 7.715 -6.375 6.652 1 98.56 53 ASN B CA 1
ATOM 1676 C C . ASN B 1 53 ? 8.844 -5.52 6.086 1 98.56 53 ASN B C 1
ATOM 1678 O O . ASN B 1 53 ? 8.961 -4.34 6.418 1 98.56 53 ASN B O 1
ATOM 1682 N N . ALA B 1 54 ? 9.672 -6.152 5.305 1 98.75 54 ALA B N 1
ATOM 1683 C CA . ALA B 1 54 ? 10.75 -5.398 4.66 1 98.75 54 ALA B CA 1
ATOM 1684 C C . ALA B 1 54 ? 10.188 -4.293 3.77 1 98.75 54 ALA B C 1
ATOM 1686 O O . ALA B 1 54 ? 10.734 -3.189 3.723 1 98.75 54 ALA B O 1
ATOM 1687 N N . GLU B 1 55 ? 9.031 -4.527 3.062 1 98.88 55 GLU B N 1
ATOM 1688 C CA . GLU B 1 55 ? 8.422 -3.531 2.186 1 98.88 55 GLU B CA 1
ATOM 1689 C C . GLU B 1 55 ? 7.914 -2.334 2.982 1 98.88 55 GLU B C 1
ATOM 1691 O O . GLU B 1 55 ? 7.898 -1.208 2.48 1 98.88 55 GLU B O 1
ATOM 1696 N N . THR B 1 56 ? 7.539 -2.551 4.211 1 98.75 56 THR B N 1
ATOM 1697 C CA . THR B 1 56 ? 7.141 -1.452 5.086 1 98.75 56 THR B CA 1
ATOM 1698 C C . THR B 1 56 ? 8.297 -0.476 5.289 1 98.75 56 THR B C 1
ATOM 1700 O O . THR B 1 56 ? 8.117 0.738 5.176 1 98.75 56 THR B O 1
ATOM 1703 N N . GLY B 1 57 ? 9.477 -1.022 5.59 1 98.5 57 GLY B N 1
ATOM 1704 C CA . GLY B 1 57 ? 10.648 -0.173 5.746 1 98.5 57 GLY B CA 1
ATOM 1705 C C . GLY B 1 57 ? 10.969 0.635 4.504 1 98.5 57 GLY B C 1
ATOM 1706 O O . GLY B 1 57 ? 11.305 1.817 4.598 1 98.5 57 GLY B O 1
ATOM 1707 N N . HIS B 1 58 ? 10.859 -0.003 3.369 1 98.88 58 HIS B N 1
ATOM 1708 C CA . HIS B 1 58 ? 11.078 0.688 2.104 1 98.88 58 HIS B CA 1
ATOM 1709 C C . HIS B 1 58 ? 10.094 1.838 1.926 1 98.88 58 HIS B C 1
ATOM 1711 O O . HIS B 1 58 ? 10.492 2.959 1.599 1 98.88 58 HIS B O 1
ATOM 1717 N N . ALA B 1 59 ? 8.836 1.571 2.158 1 98.81 59 ALA B N 1
ATOM 1718 C CA . ALA B 1 59 ? 7.793 2.58 1.988 1 98.81 59 ALA B CA 1
ATOM 1719 C C . ALA B 1 59 ? 8.023 3.766 2.92 1 98.81 59 ALA B C 1
ATOM 1721 O O . ALA B 1 59 ? 7.926 4.922 2.5 1 98.81 59 ALA B O 1
ATOM 1722 N N . PHE B 1 60 ? 8.375 3.465 4.148 1 98.56 60 PHE B N 1
ATOM 1723 C CA . PHE B 1 60 ? 8.578 4.527 5.125 1 98.56 60 PHE B CA 1
ATOM 1724 C C . PHE B 1 60 ? 9.812 5.352 4.777 1 98.56 60 PHE B C 1
ATOM 1726 O O . PHE B 1 60 ? 9.812 6.574 4.945 1 98.56 60 PHE B O 1
ATOM 1733 N N . GLY B 1 61 ? 10.859 4.695 4.293 1 98.19 61 GLY B N 1
ATOM 1734 C CA . GLY B 1 61 ? 12.023 5.434 3.826 1 98.19 61 GLY B CA 1
ATOM 1735 C C . GLY B 1 61 ? 11.703 6.383 2.688 1 98.19 61 GLY B C 1
ATOM 1736 O O . GLY B 1 61 ? 12.188 7.516 2.664 1 98.19 61 GLY B O 1
ATOM 1737 N N . HIS B 1 62 ? 10.883 5.922 1.764 1 98.5 62 HIS B N 1
ATOM 1738 C CA . HIS B 1 62 ? 10.484 6.781 0.656 1 98.5 62 HIS B CA 1
ATOM 1739 C C . HIS B 1 62 ? 9.727 8.008 1.157 1 98.5 62 HIS B C 1
ATOM 1741 O O . HIS B 1 62 ? 9.953 9.117 0.68 1 98.5 62 HIS B O 1
ATOM 1747 N N . LEU B 1 63 ? 8.836 7.797 2.139 1 97.69 63 LEU B N 1
ATOM 1748 C CA . LEU B 1 63 ? 8.07 8.898 2.705 1 97.69 63 LEU B CA 1
ATOM 1749 C C . LEU B 1 63 ? 8.984 9.883 3.426 1 97.69 63 LEU B C 1
ATOM 1751 O O . LEU B 1 63 ? 8.766 11.094 3.371 1 97.69 63 LEU B O 1
ATOM 1755 N N . MET B 1 64 ? 9.953 9.344 4.055 1 96.69 64 MET B N 1
ATOM 1756 C CA . MET B 1 64 ? 10.891 10.203 4.773 1 96.69 64 MET B CA 1
ATOM 1757 C C . MET B 1 64 ? 11.617 11.141 3.816 1 96.69 64 MET B C 1
ATOM 1759 O O . MET B 1 64 ? 11.719 12.344 4.07 1 96.69 64 MET B O 1
ATOM 1763 N N . TYR B 1 65 ? 12.078 10.617 2.74 1 96.81 65 TYR B N 1
ATOM 1764 C CA . TYR B 1 65 ? 12.789 11.453 1.771 1 96.81 65 TYR B CA 1
ATOM 1765 C C . TYR B 1 65 ? 11.828 12.406 1.075 1 96.81 65 TYR B C 1
ATOM 1767 O O . TYR B 1 65 ? 12.203 13.539 0.745 1 96.81 65 TYR B O 1
ATOM 1775 N N . LEU B 1 66 ? 10.633 11.93 0.844 1 96.5 66 LEU B N 1
ATOM 1776 C CA . LEU B 1 66 ? 9.648 12.758 0.161 1 96.5 66 LEU B CA 1
ATOM 1777 C C . LEU B 1 66 ? 9.211 13.93 1.042 1 96.5 66 LEU B C 1
ATOM 1779 O O . LEU B 1 66 ? 9.086 15.055 0.564 1 96.5 66 LEU B O 1
ATOM 1783 N N . GLY B 1 67 ? 8.859 13.648 2.303 1 94.25 67 GLY B N 1
ATOM 1784 C CA . GLY B 1 67 ? 8.453 14.656 3.27 1 94.25 67 GLY B CA 1
ATOM 1785 C C . GLY B 1 67 ? 7.059 15.195 3.018 1 94.25 67 GLY B C 1
ATOM 1786 O O . GLY B 1 67 ? 6.637 16.156 3.658 1 94.25 67 GLY B O 1
ATOM 1787 N N . VAL B 1 68 ? 6.375 14.664 2.033 1 96.25 68 VAL B N 1
ATOM 1788 C CA . VAL B 1 68 ? 5.031 15.055 1.617 1 96.25 68 VAL B CA 1
ATOM 1789 C C . VAL B 1 68 ? 4.125 13.828 1.563 1 96.25 68 VAL B C 1
ATOM 1791 O O . VAL B 1 68 ? 4.578 12.727 1.238 1 96.25 68 VAL B O 1
ATOM 1794 N N . ASP B 1 69 ? 2.893 14.008 2.074 1 97.56 69 ASP B N 1
ATOM 1795 C CA . ASP B 1 69 ? 1.924 12.945 1.814 1 97.56 69 ASP B CA 1
ATOM 1796 C C . ASP B 1 69 ? 1.719 12.742 0.314 1 97.56 69 ASP B C 1
ATOM 1798 O O . ASP B 1 69 ? 1.317 13.672 -0.393 1 97.56 69 ASP B O 1
ATOM 1802 N N . PRO B 1 70 ? 1.932 11.586 -0.131 1 96.56 70 PRO B N 1
ATOM 1803 C CA . PRO B 1 70 ? 1.96 11.383 -1.582 1 96.56 70 PRO B CA 1
ATOM 1804 C C . PRO B 1 70 ? 0.567 11.398 -2.207 1 96.56 70 PRO B C 1
ATOM 1806 O O . PRO B 1 70 ? 0.438 11.445 -3.434 1 96.56 70 PRO B O 1
ATOM 1809 N N . VAL B 1 71 ? -0.464 11.383 -1.443 1 96.5 71 VAL B N 1
ATOM 1810 C CA . VAL B 1 71 ? -1.838 11.383 -1.933 1 96.5 71 VAL B CA 1
ATOM 1811 C C . VAL B 1 71 ? -2.414 12.797 -1.868 1 96.5 71 VAL B C 1
ATOM 1813 O O . 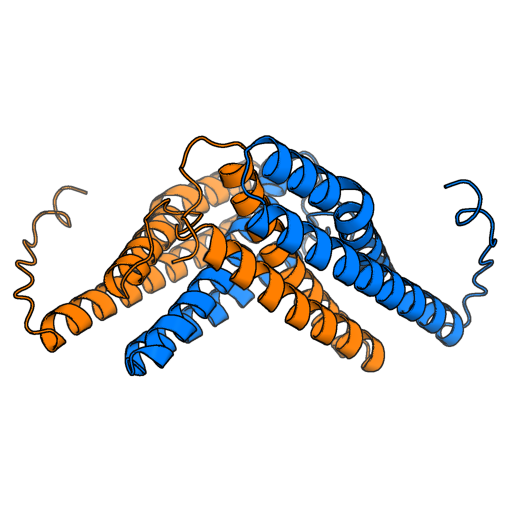VAL B 1 71 ? -2.842 13.344 -2.885 1 96.5 71 VAL B O 1
ATOM 1816 N N . ALA B 1 72 ? -2.266 13.398 -0.722 1 96.38 72 ALA B N 1
ATOM 1817 C CA . ALA B 1 72 ? -2.832 14.727 -0.516 1 96.38 72 ALA B CA 1
ATOM 1818 C C . ALA B 1 72 ? -1.87 15.812 -0.992 1 96.38 72 ALA B C 1
ATOM 1820 O O . ALA B 1 72 ? -2.262 16.969 -1.156 1 96.38 72 ALA B O 1
ATOM 1821 N N . GLU B 1 73 ? -0.604 15.469 -1.122 1 94.88 73 GLU B N 1
ATOM 1822 C CA . GLU B 1 73 ? 0.471 16.391 -1.483 1 94.88 73 GLU B CA 1
ATOM 1823 C C . GLU B 1 73 ? 0.564 17.547 -0.491 1 94.88 73 GLU B C 1
ATOM 1825 O O . GLU B 1 73 ? 0.636 18.703 -0.892 1 94.88 73 GLU B O 1
ATOM 1830 N N . ILE B 1 74 ? 0.482 17.188 0.73 1 93.31 74 ILE B N 1
ATOM 1831 C CA . ILE B 1 74 ? 0.661 18.062 1.881 1 93.31 74 ILE B CA 1
ATOM 1832 C C . ILE B 1 74 ? 1.978 17.734 2.582 1 93.31 74 ILE B C 1
ATOM 1834 O O . ILE B 1 74 ? 2.293 16.562 2.805 1 93.31 74 ILE B O 1
ATOM 1838 N N . GLU B 1 75 ? 2.752 18.797 2.832 1 94.88 75 GLU B N 1
ATOM 1839 C CA . GLU B 1 75 ? 3.953 18.547 3.625 1 94.88 75 GLU B CA 1
ATOM 1840 C C . GLU B 1 75 ? 3.604 18.016 5.008 1 94.88 75 GLU B C 1
ATOM 1842 O O . GLU B 1 75 ? 2.639 18.453 5.629 1 94.88 75 GLU B O 1
ATOM 1847 N N . ILE B 1 76 ? 4.383 17.047 5.445 1 95.81 76 ILE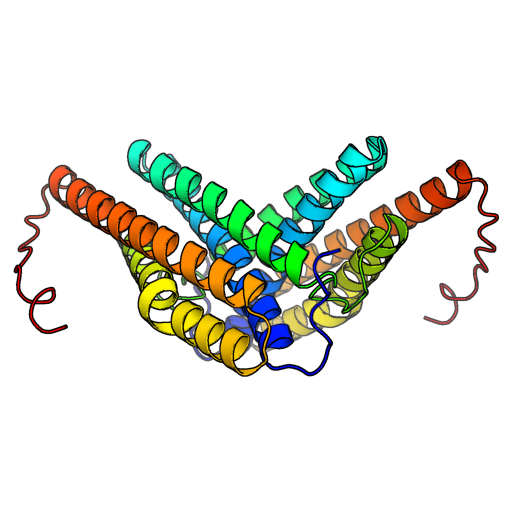 B N 1
ATOM 1848 C CA . ILE B 1 76 ? 4.121 16.438 6.746 1 95.81 76 ILE B CA 1
ATOM 1849 C C . ILE B 1 76 ? 5.195 16.875 7.742 1 95.81 76 ILE B C 1
ATOM 1851 O O . ILE B 1 76 ? 6.254 16.234 7.832 1 95.81 76 ILE B O 1
ATOM 1855 N N . ASN B 1 77 ? 4.883 17.844 8.5 1 93 77 ASN B N 1
ATOM 1856 C CA . ASN B 1 77 ? 5.789 18.359 9.523 1 93 77 ASN B CA 1
ATOM 1857 C C . ASN B 1 77 ? 5.223 18.156 10.93 1 93 77 ASN B C 1
ATOM 1859 O O . ASN B 1 77 ? 5.969 18.141 11.906 1 93 77 ASN B O 1
ATOM 1863 N N . THR B 1 78 ? 3.926 18.062 11 1 95.69 78 THR B N 1
ATOM 1864 C CA . THR B 1 78 ? 3.242 17.953 12.281 1 95.69 78 THR B CA 1
ATOM 1865 C C . THR B 1 78 ? 2.166 16.875 12.234 1 95.69 78 THR B C 1
ATOM 1867 O O . THR B 1 78 ? 1.853 16.344 11.156 1 95.69 78 THR B O 1
ATOM 1870 N N . ILE B 1 79 ? 1.728 16.578 13.398 1 97.5 79 ILE B N 1
ATOM 1871 C CA . ILE B 1 79 ? 0.616 15.625 13.461 1 97.5 79 ILE B CA 1
ATOM 1872 C C . ILE B 1 79 ? -0.628 16.25 12.836 1 97.5 79 ILE B C 1
ATOM 1874 O O . ILE B 1 79 ? -1.433 15.562 12.211 1 97.5 79 ILE B O 1
ATOM 1878 N N . GLU B 1 80 ? -0.783 17.578 12.961 1 97.5 80 GLU B N 1
ATOM 1879 C CA . GLU B 1 80 ? -1.864 18.297 12.297 1 97.5 80 GLU B CA 1
ATOM 1880 C C . GLU B 1 80 ? -1.84 18.047 10.789 1 97.5 80 GLU B C 1
ATOM 1882 O O . GLU B 1 80 ? -2.879 17.781 10.18 1 97.5 80 GLU B O 1
ATOM 1887 N N . ASP B 1 81 ? -0.683 18.141 10.195 1 97.94 81 ASP B N 1
ATOM 1888 C CA . ASP B 1 81 ? -0.538 17.875 8.766 1 97.94 81 ASP B CA 1
ATOM 1889 C C . ASP B 1 81 ? -1.012 16.469 8.414 1 97.94 81 ASP B C 1
ATOM 1891 O O . ASP B 1 81 ? -1.711 16.281 7.418 1 97.94 81 ASP B O 1
ATOM 1895 N N . ALA B 1 82 ? -0.57 15.539 9.258 1 98.5 82 ALA B N 1
ATOM 1896 C CA . ALA B 1 82 ? -0.922 14.133 9.031 1 98.5 82 ALA B CA 1
ATOM 1897 C C . ALA B 1 82 ? -2.434 13.938 9.094 1 98.5 82 ALA B C 1
ATOM 1899 O O . ALA B 1 82 ? -3.006 13.242 8.242 1 98.5 82 ALA B O 1
ATOM 1900 N N . LEU B 1 83 ? -3.057 14.523 10.062 1 98.81 83 LEU B N 1
ATOM 1901 C CA . LEU B 1 83 ? -4.504 14.406 10.211 1 98.81 83 LEU B CA 1
ATOM 1902 C C . LEU B 1 83 ? -5.227 15.062 9.047 1 98.81 83 LEU B C 1
ATOM 1904 O O . LEU B 1 83 ? -6.172 14.492 8.492 1 98.81 83 LEU B O 1
ATOM 1908 N N . LYS B 1 84 ? -4.773 16.203 8.641 1 98.62 84 LYS B N 1
ATOM 1909 C CA . LYS B 1 84 ? -5.402 16.906 7.52 1 98.62 84 LYS B CA 1
ATOM 1910 C C . LYS B 1 84 ? -5.25 16.125 6.223 1 98.62 84 LYS B C 1
ATOM 1912 O O . LYS B 1 84 ? -6.188 16.047 5.426 1 98.62 84 LYS B O 1
ATOM 1917 N N . ALA B 1 85 ? -4.094 15.562 6.008 1 98.62 85 ALA B N 1
ATOM 1918 C CA . ALA B 1 85 ? -3.871 14.734 4.828 1 98.62 85 ALA B CA 1
ATOM 1919 C C . ALA B 1 85 ? -4.797 13.523 4.824 1 98.62 85 ALA B C 1
ATOM 1921 O O . ALA B 1 85 ? -5.32 13.133 3.779 1 98.62 85 ALA B O 1
ATOM 1922 N N . SER B 1 86 ? -4.973 12.938 5.961 1 98.88 86 SER B N 1
ATOM 1923 C CA . SER B 1 86 ? -5.828 11.766 6.086 1 98.88 86 SER B CA 1
ATOM 1924 C C . SER B 1 86 ? -7.293 12.117 5.836 1 98.88 86 SER B C 1
ATOM 1926 O O . SER B 1 86 ? -8.008 11.367 5.172 1 98.88 86 SER B O 1
ATOM 1928 N N . ILE B 1 87 ? -7.719 13.25 6.406 1 98.81 87 ILE B N 1
ATOM 1929 C CA . ILE B 1 87 ? -9.078 13.719 6.172 1 98.81 87 ILE B CA 1
ATOM 1930 C C . ILE B 1 87 ? -9.305 13.93 4.676 1 98.81 87 ILE B C 1
ATOM 1932 O O . ILE B 1 87 ? -10.328 13.508 4.129 1 98.81 87 ILE B O 1
ATOM 1936 N N . TYR B 1 88 ? -8.367 14.539 4.035 1 98.5 88 TYR B N 1
ATOM 1937 C CA . TYR B 1 88 ? -8.453 14.75 2.596 1 98.5 88 TYR B CA 1
ATOM 1938 C C . TYR B 1 88 ? -8.641 13.422 1.861 1 98.5 88 TYR B C 1
ATOM 1940 O O . TYR B 1 88 ? -9.555 13.281 1.049 1 98.5 88 TYR B O 1
ATOM 1948 N N . GLY B 1 89 ? -7.77 12.453 2.139 1 98.25 89 GLY B N 1
ATOM 1949 C CA . GLY B 1 89 ? -7.824 11.164 1.454 1 98.25 89 GLY B CA 1
ATOM 1950 C C . GLY B 1 89 ? -9.125 10.422 1.683 1 98.25 89 GLY B C 1
ATOM 1951 O O . GLY B 1 89 ? -9.75 9.953 0.732 1 98.25 89 GLY B O 1
ATOM 1952 N N . GLU B 1 90 ? -9.547 10.375 2.916 1 98.81 90 GLU B N 1
ATOM 1953 C CA . GLU B 1 90 ? -10.781 9.664 3.246 1 98.81 90 GLU B CA 1
ATOM 1954 C C . GLU B 1 90 ? -11.992 10.344 2.619 1 98.81 90 GLU B C 1
ATOM 1956 O O . GLU B 1 90 ? -12.922 9.672 2.164 1 98.81 90 GLU B O 1
ATOM 1961 N N . THR B 1 91 ? -11.992 11.648 2.654 1 98.75 91 THR B N 1
ATOM 1962 C CA . THR B 1 91 ? -13.102 12.406 2.09 1 98.75 91 THR B CA 1
ATOM 1963 C C . THR B 1 91 ? -13.203 12.18 0.584 1 98.75 91 THR B C 1
ATOM 1965 O O . THR B 1 91 ? -14.297 11.961 0.055 1 98.75 91 THR B O 1
ATOM 1968 N N . TYR B 1 92 ? -12.094 12.25 -0.081 1 98.56 92 TYR B N 1
ATOM 1969 C CA . TYR B 1 92 ? -12.07 11.984 -1.515 1 98.56 92 TYR B CA 1
ATOM 1970 C C . TYR B 1 92 ? -12.641 10.602 -1.822 1 98.56 92 TYR B C 1
ATOM 1972 O O . TYR B 1 92 ? -13.422 10.445 -2.76 1 98.56 92 TYR B O 1
ATOM 1980 N N . GLU B 1 93 ? -12.281 9.586 -1.042 1 98.62 93 GLU B N 1
ATOM 1981 C CA . GLU B 1 93 ? -12.695 8.211 -1.295 1 98.62 93 GLU B CA 1
ATOM 1982 C C . GLU B 1 93 ? -14.203 8.055 -1.154 1 98.62 93 GLU B C 1
ATOM 1984 O O . GLU B 1 93 ? -14.844 7.41 -1.987 1 98.62 93 GLU B O 1
ATOM 1989 N N . TRP B 1 94 ? -14.812 8.664 -0.142 1 98.44 94 TRP B N 1
ATOM 1990 C CA . TRP B 1 94 ? -16.219 8.344 0.085 1 98.44 94 TRP B CA 1
ATOM 1991 C C . TRP B 1 94 ? -17.125 9.297 -0.694 1 98.44 94 TRP B C 1
ATOM 1993 O O . TRP B 1 94 ? -18.297 8.984 -0.944 1 98.44 94 TRP B O 1
ATOM 2003 N N . THR B 1 95 ? -16.562 10.516 -1.132 1 98.69 95 THR B N 1
ATOM 2004 C CA . THR B 1 95 ? -17.438 11.453 -1.828 1 98.69 95 THR B CA 1
ATOM 2005 C C . THR B 1 95 ? -17.281 11.32 -3.34 1 98.69 95 THR B C 1
ATOM 2007 O O . THR B 1 95 ? -18.203 11.648 -4.094 1 98.69 95 THR B O 1
ATOM 2010 N N . GLN B 1 96 ? -16.125 10.867 -3.797 1 98.69 96 GLN B N 1
ATOM 2011 C CA . GLN B 1 96 ? -15.852 10.906 -5.23 1 98.69 96 GLN B CA 1
ATOM 2012 C C . GLN B 1 96 ? -15.453 9.523 -5.75 1 98.69 96 GLN B C 1
ATOM 2014 O O . GLN B 1 96 ? -16.156 8.945 -6.586 1 98.69 96 GLN B O 1
ATOM 2019 N N . MET B 1 97 ? -14.445 8.938 -5.266 1 98.69 97 MET B N 1
ATOM 2020 C CA . MET B 1 97 ? -13.82 7.766 -5.867 1 98.69 97 MET B CA 1
ATOM 2021 C C . MET B 1 97 ? -14.75 6.562 -5.824 1 98.69 97 MET B C 1
ATOM 2023 O O . MET B 1 97 ? -15.102 6.008 -6.867 1 98.69 97 MET B O 1
ATOM 2027 N N . TYR B 1 98 ? -15.156 6.184 -4.648 1 98.88 98 TYR B N 1
ATOM 2028 C CA . TYR B 1 98 ? -15.898 4.93 -4.531 1 98.88 98 TYR B CA 1
ATOM 2029 C C . TYR B 1 98 ? -17.297 5.07 -5.113 1 98.88 98 TYR B C 1
ATOM 2031 O O . TYR B 1 98 ? -17.812 4.148 -5.758 1 98.88 98 TYR B O 1
ATOM 2039 N N . PRO B 1 99 ? -18.031 6.238 -4.883 1 98.88 99 PRO B N 1
ATOM 2040 C CA . PRO B 1 99 ? -19.312 6.371 -5.582 1 98.88 99 PRO B CA 1
ATOM 2041 C C . PRO B 1 99 ? -19.156 6.258 -7.098 1 98.88 99 PRO B C 1
ATOM 2043 O O . PRO B 1 99 ? -19.984 5.605 -7.754 1 98.88 99 PRO B O 1
ATOM 2046 N N . ALA B 1 100 ? -18.141 6.832 -7.676 1 98.94 100 ALA B N 1
ATOM 2047 C CA . ALA B 1 100 ? -17.906 6.734 -9.117 1 98.94 100 ALA B CA 1
ATOM 2048 C C . ALA B 1 100 ? -17.594 5.297 -9.523 1 98.94 100 ALA B C 1
ATOM 2050 O O . ALA B 1 100 ? -18.094 4.812 -10.539 1 98.94 100 ALA B O 1
ATOM 2051 N N . PHE B 1 101 ? -16.766 4.621 -8.773 1 98.94 101 PHE B N 1
ATOM 2052 C CA . PHE B 1 101 ? -16.406 3.24 -9.07 1 98.94 101 PHE B CA 1
ATOM 2053 C C . PHE B 1 101 ? -17.641 2.336 -8.992 1 98.94 101 PHE B C 1
ATOM 2055 O O . PHE B 1 101 ? -17.812 1.448 -9.828 1 98.94 101 PHE B O 1
ATOM 2062 N N . ALA B 1 102 ? -18.469 2.543 -7.961 1 98.88 102 ALA B N 1
ATOM 2063 C CA . ALA B 1 102 ? -19.672 1.731 -7.789 1 98.88 102 ALA B CA 1
ATOM 2064 C C . ALA B 1 102 ? -20.641 1.926 -8.953 1 98.88 102 ALA B C 1
ATOM 2066 O O . ALA B 1 102 ? -21.25 0.964 -9.43 1 98.88 102 ALA B O 1
ATOM 2067 N N . LYS B 1 103 ? -20.797 3.162 -9.359 1 98.88 103 LYS B N 1
ATOM 2068 C CA . LYS B 1 103 ? -21.672 3.461 -10.492 1 98.88 103 LYS B CA 1
ATOM 2069 C C . LYS B 1 103 ? -21.219 2.703 -11.742 1 98.88 103 LYS B C 1
ATOM 2071 O O . LYS B 1 103 ? -22.047 2.105 -12.438 1 98.88 103 LYS B O 1
ATOM 2076 N N . VAL B 1 104 ? -19.938 2.707 -12.039 1 98.88 104 VAL B N 1
ATOM 2077 C CA . VAL B 1 104 ? -19.375 2.021 -13.195 1 98.88 104 VAL B CA 1
ATOM 2078 C C . VAL B 1 104 ? -19.625 0.519 -13.078 1 98.88 104 VAL B C 1
ATOM 2080 O O . VAL B 1 104 ? -20.016 -0.131 -14.047 1 98.88 104 VAL B O 1
ATOM 2083 N N . ALA B 1 105 ? -19.359 -0.036 -11.906 1 98.81 105 ALA B N 1
ATOM 2084 C CA . ALA B 1 105 ? -19.562 -1.465 -11.688 1 98.81 105 ALA B CA 1
ATOM 2085 C C . ALA B 1 105 ? -21.016 -1.854 -11.938 1 98.81 105 ALA B C 1
ATOM 2087 O O . ALA B 1 105 ? -21.281 -2.887 -12.555 1 98.81 105 ALA B O 1
ATOM 2088 N N . ARG B 1 106 ? -21.922 -0.999 -11.484 1 98.62 106 ARG B N 1
ATOM 2089 C CA . ARG B 1 106 ? -23.344 -1.25 -11.703 1 98.62 106 ARG B CA 1
ATOM 2090 C C . ARG B 1 106 ? -23.688 -1.191 -13.188 1 98.62 106 ARG B C 1
ATOM 2092 O O . ARG B 1 106 ? -24.422 -2.047 -13.695 1 98.62 106 ARG B O 1
ATOM 2099 N N . GLU B 1 107 ? -23.141 -0.22 -13.859 1 98.75 107 GLU B N 1
ATOM 2100 C CA . GLU B 1 107 ? -23.391 -0.041 -15.289 1 98.75 107 GLU B CA 1
ATOM 2101 C C . GLU B 1 107 ? -22.875 -1.223 -16.094 1 98.75 107 GLU B C 1
ATOM 2103 O O . GLU B 1 107 ? -23.469 -1.604 -17.109 1 98.75 107 GLU B O 1
ATOM 2108 N N . GLU B 1 108 ? -21.781 -1.799 -15.609 1 98.56 108 GLU B N 1
ATOM 2109 C CA . GLU B 1 108 ? -21.156 -2.916 -16.328 1 98.56 108 GLU B CA 1
ATOM 2110 C C . GLU B 1 108 ? -21.766 -4.25 -15.875 1 98.56 108 GLU B C 1
ATOM 2112 O O . GLU B 1 108 ? -21.375 -5.305 -16.375 1 98.56 108 GLU B O 1
ATOM 2117 N N . GLY B 1 109 ? -22.656 -4.219 -14.914 1 98 109 GLY B N 1
ATOM 2118 C CA . GLY B 1 109 ? -23.406 -5.398 -14.523 1 98 109 GLY B CA 1
ATOM 2119 C C . GLY B 1 109 ? -22.766 -6.16 -13.375 1 98 109 GLY B C 1
ATOM 2120 O O . GLY B 1 109 ? -23.188 -7.277 -13.055 1 98 109 GLY B O 1
ATOM 2121 N N . PHE B 1 110 ? -21.75 -5.629 -12.781 1 98.25 110 PHE B N 1
ATOM 2122 C CA . PHE B 1 110 ? -21.094 -6.254 -11.633 1 98.25 110 PHE B CA 1
ATOM 2123 C C . PHE B 1 110 ? -21.75 -5.781 -10.328 1 98.25 110 PHE B C 1
ATOM 2125 O O . PHE B 1 110 ? -21.109 -5.059 -9.547 1 98.25 110 PHE B O 1
ATOM 2132 N N . LEU B 1 111 ? -22.891 -6.273 -10.008 1 98.19 111 LEU B N 1
ATOM 2133 C CA . LEU B 1 111 ? -23.75 -5.738 -8.953 1 98.19 111 LEU B CA 1
ATOM 2134 C C . LEU B 1 111 ? -23.141 -6.004 -7.578 1 98.19 111 LEU B C 1
ATOM 2136 O O . LEU B 1 111 ? -23.203 -5.152 -6.691 1 98.19 111 LEU B O 1
ATOM 2140 N N . GLU B 1 112 ? -22.578 -7.148 -7.363 1 98.06 112 GLU B N 1
ATOM 2141 C CA . GLU B 1 112 ? -21.953 -7.457 -6.082 1 98.06 112 GLU B CA 1
ATOM 2142 C C . GLU B 1 112 ? -20.781 -6.531 -5.805 1 98.06 112 GLU B C 1
ATOM 2144 O O . GLU B 1 112 ? -20.578 -6.094 -4.668 1 98.06 112 GLU B O 1
ATOM 2149 N N . VAL B 1 113 ? -20.047 -6.281 -6.84 1 98.5 113 VAL B N 1
ATOM 2150 C CA . VAL B 1 113 ? -18.922 -5.371 -6.699 1 98.5 113 VAL B CA 1
ATOM 2151 C C . VAL B 1 113 ? -19.422 -3.961 -6.402 1 98.5 113 VAL B C 1
ATOM 2153 O O . VAL B 1 113 ? -18.859 -3.256 -5.566 1 98.5 113 VAL B O 1
ATOM 2156 N N . ALA B 1 114 ? -20.453 -3.539 -7.105 1 98.75 114 ALA B N 1
ATOM 2157 C CA . ALA B 1 114 ? -21.047 -2.229 -6.844 1 98.75 114 ALA B CA 1
ATOM 2158 C C . ALA B 1 114 ? -21.453 -2.092 -5.379 1 98.75 114 ALA B C 1
ATOM 2160 O O . ALA B 1 114 ? -21.156 -1.086 -4.734 1 98.75 114 ALA B O 1
ATOM 2161 N N . GLU B 1 115 ? -22.094 -3.08 -4.879 1 98.69 115 GLU B N 1
ATOM 2162 C CA . GLU B 1 115 ? -22.531 -3.07 -3.486 1 98.69 115 GLU B CA 1
ATOM 2163 C C . GLU B 1 115 ? -21.344 -3.039 -2.529 1 98.69 115 GLU B C 1
ATOM 2165 O O . GLU B 1 115 ? -21.375 -2.348 -1.51 1 98.69 115 GLU B O 1
ATOM 2170 N N . TRP B 1 116 ? -20.344 -3.789 -2.818 1 98.62 116 TRP B N 1
ATOM 2171 C CA . TRP B 1 116 ? -19.109 -3.793 -2.033 1 98.62 116 TRP B CA 1
ATOM 2172 C C . TRP B 1 116 ? -18.5 -2.4 -1.981 1 98.62 116 TRP B C 1
ATOM 2174 O O . TRP B 1 116 ? -18.172 -1.895 -0.902 1 98.62 116 TRP B O 1
ATOM 2184 N N . LEU B 1 117 ? -18.406 -1.784 -3.137 1 98.88 117 LEU B N 1
ATOM 2185 C CA . LEU B 1 117 ? -17.766 -0.471 -3.211 1 98.88 117 LEU B CA 1
ATOM 2186 C C . LEU B 1 117 ? -18.609 0.575 -2.475 1 98.88 117 LEU B C 1
ATOM 2188 O O . LEU B 1 117 ? -18.047 1.498 -1.87 1 98.88 117 LEU B O 1
ATOM 2192 N N . GLU B 1 118 ? -19.875 0.426 -2.514 1 98.81 118 GLU B N 1
ATOM 2193 C CA . GLU B 1 118 ? -20.75 1.317 -1.76 1 98.81 118 GLU B CA 1
ATOM 2194 C C . GLU B 1 118 ? -20.578 1.12 -0.256 1 98.81 118 GLU B C 1
ATOM 2196 O O . GLU B 1 118 ? -20.609 2.086 0.509 1 98.81 118 GLU B O 1
ATOM 2201 N N . ALA B 1 119 ? -20.438 -0.109 0.157 1 98.81 119 ALA B N 1
ATOM 2202 C CA . ALA B 1 119 ? -20.203 -0.391 1.569 1 98.81 119 ALA B CA 1
ATOM 2203 C C . ALA B 1 119 ? -18.875 0.208 2.031 1 98.81 119 ALA B C 1
ATOM 2205 O O . ALA B 1 119 ? -18.781 0.765 3.127 1 98.81 119 ALA B O 1
ATOM 2206 N N . VAL B 1 120 ? -17.875 0.079 1.188 1 98.88 120 VAL B N 1
ATOM 2207 C CA . VAL B 1 120 ? -16.578 0.663 1.517 1 98.88 120 VAL B CA 1
ATOM 2208 C C . VAL B 1 120 ? -16.703 2.18 1.643 1 98.88 120 VAL B C 1
ATOM 2210 O O . VAL B 1 120 ? -16.156 2.781 2.57 1 98.88 120 VAL B O 1
ATOM 2213 N N . ALA B 1 121 ? -17.453 2.82 0.726 1 98.81 121 ALA B N 1
ATOM 2214 C CA . ALA B 1 121 ? -17.641 4.27 0.767 1 98.81 121 ALA B CA 1
ATOM 2215 C C . ALA B 1 121 ? -18.234 4.703 2.104 1 98.81 121 ALA B C 1
ATOM 2217 O O . ALA B 1 121 ? -17.828 5.723 2.668 1 98.81 121 ALA B O 1
ATOM 2218 N N . LYS B 1 122 ? -19.141 3.949 2.602 1 98.69 122 LYS B N 1
ATOM 2219 C CA . LYS B 1 122 ? -19.766 4.273 3.881 1 98.69 122 LYS B CA 1
ATOM 2220 C C . LYS B 1 122 ? -18.75 4.219 5.02 1 98.69 122 LYS B C 1
ATOM 2222 O O . LYS B 1 122 ? -18.75 5.082 5.902 1 98.69 122 LYS B O 1
ATOM 2227 N N . VAL B 1 123 ? -17.938 3.207 5.008 1 98.81 123 VAL B N 1
ATOM 2228 C CA . VAL B 1 123 ? -16.938 3.066 6.059 1 98.81 123 VAL B CA 1
ATOM 2229 C C . VAL B 1 123 ? -15.922 4.207 5.969 1 98.81 123 VAL B C 1
ATOM 2231 O O . VAL B 1 123 ? -15.453 4.715 6.992 1 98.81 123 VAL B O 1
ATOM 2234 N N . GLU B 1 124 ? -15.562 4.625 4.68 1 98.81 124 GLU B N 1
ATOM 2235 C CA . GLU B 1 124 ? -14.609 5.719 4.504 1 98.81 124 GLU B CA 1
ATOM 2236 C C . GLU B 1 124 ? -15.156 7.023 5.074 1 98.81 124 GLU B C 1
ATOM 2238 O O . GLU B 1 124 ? -14.391 7.859 5.562 1 98.81 124 GLU B O 1
ATOM 2243 N N . ARG B 1 125 ? -16.438 7.215 4.992 1 98.69 125 ARG B N 1
ATOM 2244 C CA . ARG B 1 125 ? -17.062 8.367 5.641 1 98.69 125 ARG B CA 1
ATOM 2245 C C . ARG B 1 125 ? -16.812 8.344 7.145 1 98.69 125 ARG B C 1
ATOM 2247 O O . ARG B 1 125 ? -16.516 9.383 7.746 1 98.69 125 ARG B O 1
ATOM 2254 N N . PHE B 1 126 ? -16.922 7.203 7.715 1 98.69 126 PHE B N 1
ATOM 2255 C CA . PHE B 1 126 ? -16.641 7.055 9.133 1 98.69 126 PHE B CA 1
ATOM 2256 C C . PHE B 1 126 ? -15.172 7.352 9.43 1 98.69 126 PHE B C 1
ATOM 2258 O O . PHE B 1 126 ? -14.852 7.973 10.445 1 98.69 126 PHE B O 1
ATOM 2265 N N . HIS B 1 127 ? -14.273 6.934 8.57 1 98.88 127 HIS B N 1
ATOM 2266 C CA . HIS B 1 127 ? -12.852 7.227 8.742 1 98.88 127 HIS B CA 1
ATOM 2267 C C . HIS B 1 127 ? -12.594 8.727 8.734 1 98.88 127 HIS B C 1
ATOM 2269 O O . HIS B 1 127 ? -11.836 9.242 9.562 1 98.88 127 HIS B O 1
ATOM 2275 N N . ALA B 1 128 ? -13.219 9.391 7.754 1 98.69 128 ALA B N 1
ATOM 2276 C CA . ALA B 1 128 ? -13.062 10.836 7.676 1 98.69 128 ALA B CA 1
ATOM 2277 C C . ALA B 1 128 ? -13.516 11.516 8.961 1 98.69 128 ALA B C 1
ATOM 2279 O O . ALA B 1 128 ? -12.828 12.391 9.492 1 98.69 128 ALA B O 1
ATOM 2280 N N . ASN B 1 129 ? -14.641 11.086 9.453 1 98.69 129 ASN B N 1
ATOM 2281 C CA . ASN B 1 129 ? -15.164 11.641 10.695 1 98.69 129 ASN B CA 1
ATOM 2282 C C . ASN B 1 129 ? -14.242 11.352 11.875 1 98.69 129 ASN B C 1
ATOM 2284 O O . ASN B 1 129 ? -14.039 12.211 12.734 1 98.69 129 ASN B O 1
ATOM 2288 N N . ARG B 1 130 ? -13.75 10.18 11.914 1 98.69 130 ARG B N 1
ATOM 2289 C CA . ARG B 1 130 ? -12.82 9.789 12.969 1 98.69 130 ARG B CA 1
ATOM 2290 C C . ARG B 1 130 ? -11.602 10.703 12.977 1 98.69 130 ARG B C 1
ATOM 2292 O O . ARG B 1 130 ? -11.156 11.148 14.039 1 98.69 130 ARG B O 1
ATOM 2299 N N . PHE B 1 131 ? -11.047 10.992 11.852 1 98.81 131 PHE B N 1
ATOM 2300 C CA . PHE B 1 131 ? -9.867 11.852 11.773 1 98.81 131 PHE B CA 1
ATOM 2301 C C . PHE B 1 131 ? -10.234 13.297 12.117 1 98.81 131 PHE B C 1
ATOM 2303 O O . PHE B 1 131 ? -9.438 14.016 12.719 1 98.81 131 PHE B O 1
ATOM 2310 N N . ASN B 1 132 ? -11.414 13.734 11.664 1 98.62 132 ASN B N 1
ATOM 2311 C CA . ASN B 1 132 ? -11.883 15.062 12.039 1 98.62 132 ASN B CA 1
ATOM 2312 C C . ASN B 1 132 ? -11.992 15.203 13.555 1 98.62 132 ASN B C 1
ATOM 2314 O O . ASN B 1 132 ? -11.562 16.219 14.125 1 98.62 132 ASN B O 1
ATOM 2318 N N . GLU B 1 133 ? -12.539 14.234 14.188 1 98.5 133 GLU B N 1
ATOM 2319 C CA . GLU B 1 133 ? -12.656 14.25 15.641 1 98.5 133 GLU B CA 1
ATOM 2320 C C . GLU B 1 133 ? -11.289 14.273 16.312 1 98.5 133 GLU B C 1
ATOM 2322 O O . GLU B 1 133 ? -11.086 14.977 17.297 1 98.5 133 GLU B O 1
ATOM 2327 N N . ALA B 1 134 ? -10.422 13.5 15.812 1 98.5 134 ALA B N 1
ATOM 2328 C CA . ALA B 1 134 ? -9.062 13.477 16.344 1 98.5 134 ALA B CA 1
ATOM 2329 C C . ALA B 1 134 ? -8.398 14.844 16.219 1 98.5 134 ALA B C 1
ATOM 2331 O O . ALA B 1 134 ? -7.691 15.289 17.125 1 98.5 134 ALA B O 1
ATOM 2332 N N . LEU B 1 135 ? -8.586 15.469 15.086 1 98.25 135 LEU B N 1
ATOM 2333 C CA . LEU B 1 135 ? -8.016 16.781 14.852 1 98.25 135 LEU B CA 1
ATOM 2334 C C . LEU B 1 135 ? -8.578 17.812 15.836 1 98.25 135 LEU B C 1
ATOM 2336 O O . LEU B 1 135 ? -7.84 18.625 16.391 1 98.25 135 LEU B O 1
ATOM 2340 N N . GLU B 1 136 ? -9.859 17.719 16.078 1 97.25 136 GLU B N 1
ATOM 2341 C CA . GLU B 1 136 ? -10.5 18.625 17.031 1 97.25 136 GLU B CA 1
ATOM 2342 C C . GLU B 1 136 ? -9.945 18.422 18.438 1 97.25 136 GLU B C 1
ATOM 2344 O O . GLU B 1 136 ? -9.68 19.391 19.141 1 97.25 136 GLU B O 1
ATOM 2349 N N . LYS B 1 137 ? -9.844 17.203 18.797 1 95.94 137 LYS B N 1
ATOM 2350 C CA . LYS B 1 137 ? -9.281 16.891 20.109 1 95.94 137 LYS B CA 1
ATOM 2351 C C . LYS B 1 137 ? -7.84 17.391 20.219 1 95.94 137 LYS B C 1
ATOM 2353 O O . LYS B 1 137 ? -7.422 17.875 21.266 1 95.94 137 LYS B O 1
ATOM 2358 N N . TYR B 1 138 ? -7.102 17.188 19.156 1 95.94 138 TYR B N 1
ATOM 2359 C CA . TYR B 1 138 ? -5.723 17.641 19.109 1 95.94 138 TYR B CA 1
ATOM 2360 C C . TYR B 1 138 ? -5.645 19.156 19.328 1 95.94 138 TYR B C 1
ATOM 2362 O O . TYR B 1 138 ? -4.801 19.641 20.078 1 95.94 138 TYR B O 1
ATOM 2370 N N . TYR B 1 139 ? -6.52 19.906 18.672 1 94.56 139 TYR B N 1
ATOM 2371 C CA . TYR B 1 139 ? -6.555 21.344 18.828 1 94.56 139 TYR B CA 1
ATOM 2372 C C . TYR B 1 139 ? -6.906 21.734 20.25 1 94.56 139 TYR B C 1
ATOM 2374 O O . TYR B 1 139 ? -6.301 22.656 20.812 1 94.56 139 TYR B O 1
ATOM 2382 N N . LYS B 1 140 ? -7.77 21.062 20.844 1 92.19 140 LYS B N 1
ATOM 2383 C CA . LYS B 1 140 ? -8.18 21.344 22.203 1 92.19 140 LYS B CA 1
ATOM 2384 C C . LYS B 1 140 ? -7.043 21.094 23.188 1 92.19 140 LYS B C 1
ATOM 2386 O O . LYS B 1 140 ? -6.82 21.875 24.109 1 92.19 140 LYS B O 1
ATOM 2391 N N . SER B 1 141 ? -6.387 20.078 23.016 1 89.19 141 SER B N 1
ATOM 2392 C CA . SER B 1 141 ? -5.293 19.719 23.922 1 89.19 141 SER B CA 1
ATOM 2393 C C . SER B 1 141 ? -4.105 20.656 23.75 1 89.19 141 SER B C 1
ATOM 2395 O O . SER B 1 141 ? -3.359 20.906 24.688 1 89.19 141 SER B O 1
ATOM 2397 N N . ALA B 1 142 ? -3.838 21.094 22.547 1 82.56 142 ALA B N 1
ATOM 2398 C CA . ALA B 1 142 ? -2.719 21.984 22.25 1 82.56 142 ALA B CA 1
ATOM 2399 C C . ALA B 1 142 ? -3.061 23.422 22.594 1 82.56 142 ALA B C 1
ATOM 2401 O O . ALA B 1 142 ? -2.211 24.312 22.5 1 82.56 142 ALA B O 1
ATOM 2402 N N . GLY B 1 143 ? -4.312 23.609 23.172 1 75.12 143 GLY B N 1
ATOM 2403 C CA . GLY B 1 143 ? -4.734 24.953 23.516 1 75.12 143 GLY B CA 1
ATOM 2404 C C . GLY B 1 143 ? -5.02 25.812 22.297 1 75.12 143 GLY B C 1
ATOM 2405 O O . GLY B 1 143 ? -4.895 27.047 22.359 1 75.12 143 GLY B O 1
ATOM 2406 N N . VAL B 1 144 ? -5.012 25.219 21.094 1 63.03 144 VAL B N 1
ATOM 2407 C CA . VAL B 1 144 ? -5.332 25.922 19.859 1 63.03 144 VAL B CA 1
ATOM 2408 C C . VAL B 1 144 ? -6.844 26.125 19.766 1 63.03 144 VAL B C 1
ATOM 2410 O O . VAL B 1 144 ? -7.617 25.203 20 1 63.03 144 VAL B O 1
ATOM 2413 N N . LYS B 1 145 ? -7.32 27.406 19.984 1 53.28 145 LYS B N 1
ATOM 2414 C CA . LYS B 1 145 ? -8.727 27.766 19.828 1 53.28 145 LYS B CA 1
ATOM 2415 C C . LYS B 1 145 ? -9.227 27.453 18.422 1 53.28 145 LYS B C 1
ATOM 2417 O O . LYS B 1 145 ? -8.594 27.828 17.438 1 53.28 145 LYS B O 1
ATOM 2422 N N . THR B 1 146 ? -9.773 26.297 18.109 1 53.25 146 THR B N 1
ATOM 2423 C CA . THR B 1 146 ? -10.344 25.938 16.812 1 53.25 146 THR B CA 1
ATOM 2424 C C . THR B 1 146 ? -11.617 26.734 16.531 1 53.25 146 THR B C 1
ATOM 2426 O O . THR B 1 146 ? -12.531 26.75 17.359 1 53.25 146 THR B O 1
ATOM 2429 N N . GLU B 1 147 ? -11.555 27.938 15.906 1 41.19 147 GLU B N 1
ATOM 2430 C CA . GLU B 1 147 ? -12.797 28.531 15.414 1 41.19 147 GLU B CA 1
ATOM 2431 C C . GLU B 1 147 ? -13.57 27.547 14.539 1 41.19 147 GLU B C 1
ATOM 2433 O O . GLU B 1 147 ? -13.164 27.266 13.406 1 41.19 147 GLU B O 1
ATOM 2438 N N . VAL B 1 148 ? -13.922 26.453 14.898 1 42.78 148 VAL B N 1
ATOM 2439 C CA . VAL B 1 148 ? -14.789 25.609 14.086 1 42.78 148 VAL B CA 1
ATOM 2440 C C . VAL B 1 148 ? -16 26.406 13.617 1 42.78 148 VAL B C 1
ATOM 2442 O O . VAL B 1 148 ? -16.875 26.734 14.414 1 42.78 148 VAL B O 1
ATOM 2445 N N . GLU B 1 149 ? -15.805 27.359 12.672 1 35.31 149 GLU B N 1
ATOM 2446 C CA . GLU B 1 149 ? -16.984 27.859 11.977 1 35.31 149 GLU B CA 1
ATOM 2447 C C . GLU B 1 149 ? -17.75 26.719 11.305 1 35.31 149 GLU B C 1
ATOM 2449 O O . GLU B 1 149 ? -17.156 25.844 10.672 1 35.31 149 GLU B O 1
ATOM 2454 N N . ASP B 1 150 ? -18.906 26.234 11.836 1 34 150 ASP B N 1
ATOM 2455 C CA . ASP B 1 150 ? -20.031 25.438 11.328 1 34 150 ASP B CA 1
ATOM 2456 C C . ASP B 1 150 ? -20.234 25.672 9.828 1 34 150 ASP B C 1
ATOM 2458 O O . ASP B 1 150 ? -21.266 25.328 9.273 1 34 150 ASP B O 1
ATOM 2462 N N . GLU B 1 151 ? -19.578 26.562 9.109 1 30.84 151 GLU B N 1
ATOM 2463 C CA . GLU B 1 151 ? -20.047 26.969 7.785 1 30.84 151 GLU B CA 1
ATOM 2464 C C . GLU B 1 151 ? -19.859 25.828 6.777 1 30.84 151 GLU B C 1
ATOM 2466 O O . GLU B 1 151 ? -20.578 25.75 5.785 1 30.84 151 GLU B O 1
ATOM 2471 N N . THR B 1 152 ? -18.734 25.156 6.652 1 30.11 152 THR B N 1
ATOM 2472 C CA . THR B 1 152 ? -18.562 24.375 5.43 1 30.11 152 THR B CA 1
ATOM 2473 C C . THR B 1 152 ? -19.391 23.094 5.48 1 30.11 152 THR B C 1
ATOM 2475 O O . THR B 1 152 ? -19.391 22.312 4.523 1 30.11 152 THR B O 1
ATOM 2478 N N . LEU B 1 153 ? -19.969 22.641 6.48 1 27.56 153 LEU B N 1
ATOM 2479 C CA . LEU B 1 153 ? -20.938 21.562 6.395 1 27.56 153 LEU B CA 1
ATOM 2480 C C . LEU B 1 153 ? -22.203 22.031 5.656 1 27.56 153 LEU B C 1
ATOM 2482 O O . LEU B 1 153 ? -23 21.203 5.207 1 27.56 153 LEU B O 1
ATOM 2486 N N . GLY B 1 154 ? -22.625 23.297 5.688 1 24.38 154 GLY B N 1
ATOM 2487 C CA . GLY B 1 154 ? -23.828 23.781 5.051 1 24.38 154 GLY B CA 1
ATOM 2488 C C . GLY B 1 154 ? -23.703 23.922 3.545 1 24.38 154 GLY B C 1
ATOM 2489 O O . GLY B 1 154 ? -24.703 24.141 2.85 1 24.38 154 GLY B O 1
ATOM 2490 N N . ARG B 1 155 ? -22.578 24.516 2.982 1 27.39 155 ARG B N 1
ATOM 2491 C CA . ARG B 1 155 ? -22.609 24.703 1.535 1 27.39 155 ARG B CA 1
ATOM 2492 C C . ARG B 1 155 ? -22.406 23.375 0.807 1 27.39 155 ARG B C 1
ATOM 2494 O O . ARG B 1 155 ? -22.406 23.344 -0.425 1 27.39 155 ARG B O 1
ATOM 2501 N N . LEU B 1 156 ? -21.969 22.203 1.401 1 21.95 156 LEU B N 1
ATOM 2502 C CA . LEU B 1 156 ? -22.219 21.094 0.503 1 21.95 156 LEU B CA 1
ATOM 2503 C C . LEU B 1 156 ? -23.625 20.547 0.687 1 21.95 156 LEU B C 1
ATOM 2505 O O . LEU B 1 156 ? -24.141 20.5 1.808 1 21.95 156 LEU B O 1
#

Organism: Caldivirga maquilingensis (strain ATCC 700844 / DSM 13496 / JCM 10307 / IC-167) (NCBI:txid397948)

Secondary structure (DSSP, 8-state):
---PPPTTSHHHHHHHHHHHHHHHHHHHHHHHHHHHHHTT-HHHHHHHHHHHHHHHHHHHHHHHHH-B-TTT--B-SSHHHHHHHHHHHHHHIIIIIHHHHHHHHHHTT-HHHHHHHHHHHHHHHHHHHHHHHHHHHHHHHTT------TTTTT--/---PPPTTSHHHHHHHHHHHHHHHHHHHHHHHHHHHHHTT-HHHHHHHHHHHHHHHHHHHHHHHHH-B-TTT--B-SSHHHHHHHHHHHHHHIIIIIHHHHHHHHHHTT-HHHHHHHHHHHHHHHHHHHHHHHHHHHHHHHTT------TTTTT--

InterPro domains:
  IPR003251 Rubrerythrin, diiron-binding domain [PF02915] (13-134)
  IPR003251 Rubrerythrin, diiron-binding domain [cd01041] (10-137)
  IPR009040 Ferritin-like diiron domain [PS50905] (5-142)
  IPR009078 Ferritin-like superfamily [SSF47240] (7-138)
  IPR012347 Ferritin-like [G3DSA:1.20.1260.10] (3-138)
  IPR052364 Rubrerythrin [PTHR43865] (7-137)

Nearest PDB structures (foldseek):
  1j30-assembly1_B  TM=9.854E-01  e=4.375E-10  Sulfurisphaera tokodaii str. 7
  4di0-assembly1_B  TM=9.812E-01  e=4.603E-10  Burkholderia pseudomallei 1710b
  7o91-assembly2_B  TM=9.723E-01  e=5.637E-10  Sulfurisphaera tokodaii str. 7
  7o91-assembly1_A  TM=9.734E-01  e=8.036E-10  Sulfurisphaera tokodaii str. 7
  2hr5-assembly1_A  TM=9.118E-01  e=4.894E-06  Pyrococcus furiosus

Sequence (312 aa):
MANKIPKGTKTYENLKAAFQGESMANRRYLYYARLARQKGLNDIAEVFEKTANAETGHAFGHLMYLGVDPVAEIEINTIEDALKASIYGETYEWTQMYPAFAKVAREEGFLEVAEWLEAVAKVERFHANRFNEALEKYYKSAGVKTEVEDETLGRLMANKIPKGTKTYENLKAAFQGESMANRRYLYYARLARQKGLNDIAEVFEKTANAETGHAFGHLMYLGVDPVAEIEINTIEDALKASIYGETYEWTQMYPAFAKVAREEGFLEVAEWLEAVAKVERFHANRFNEALEKYYKSAGVKTEVEDETLGRL